Protein 7PRL (pdb70)

Nearest PDB structures (foldseek):
  7prl-assembly1_A  TM=1.003E+00  e=1.263E-78  Homo sapiens
  7pp6-assembly1_D  TM=8.162E-01  e=1.058E-59  Homo sapiens
  7a5o-assembly1_B  TM=8.198E-01  e=5.819E-59  Homo sapiens
  7a5o-assembly1_G  TM=8.198E-01  e=5.819E-59  Homo sapiens
  7pov-assembly1_A  TM=8.145E-01  e=2.780E-59  Homo sapiens

Organism: Homo sapiens (NCBI:txid9606)

Sequence (357 aa):
NHGHNVCCSSTWGNFHYKTFDGDVFRFPGLCDYNFASDCRGSYKEFAVHLKRGPGQAEAPAGVESILLTIKDDTIYLTRHLAVLNGAVVSTPHYSPGLLIEKSDAYTKVYSRRAGLTLMWNREDALMLELDTKFRNHTCGLCCGDYNGLQSYSEFLSDGVLFSPLEFGNMQKINQPDVVCEDPEEEVAPASCSEHRAECERLLTAEAFADCQDLVPLEPYLRACQQQDRCRCPGGDTCVCSTVAEFSRQCSSHAGGRPGNWRTATLCPKTCPGNLVYLESGSPCMDTCSHLEVSSLCEEHRMDGCFCPEGTVYDDIGDSGCVPVSQCHCRLHGHLYTPGQEITNDCEQCVCNAGRRWVCKDLPC

Solvent-accessible surface area: 17940 Å² total; per-residue (Å²): 136,76,41,57,46,5,0,1,0,0,1,8,26,5,1,14,8,15,20,33,26,39,25,56,0,27,0,81,3,32,0,22,0,0,3,2,45,165,20,131,136,110,55,5,8,0,40,0,63,3,6,121,60,144,80,102,24,40,5,30,12,80,10,1,69,0,52,8,62,131,40,52,0,86,2,24,134,148,86,10,19,17,82,68,56,109,27,63,29,10,52,141,22,100,16,6,18,0,24,85,35,64,18,11,10,32,0,27,18,190,24,16,6,19,1,11,0,36,32,99,17,4,1,9,0,16,10,63,74,122,4,119,96,58,7,37,5,0,0,16,74,4,71,51,91,77,66,199,62,92,140,106,95,143,54,57,133,89,53,66,42,81,48,0,35,102,28,50,60,120,92,113,153,80,129,50,132,60,34,89,81,81,133,92,96,74,85,10,81,125,55,91,66,62,0,66,154,31,0,66,44,97,22,1,74,71,0,73,119,81,6,96,37,72,36,6,2,134,7,0,18,31,1,49,44,56,2,85,72,40,67,83,1,6,14,12,0,3,10,1,0,2,24,12,0,3,3,32,15,4,136,3,28,99,16,45,74,91,126,54,18,87,103,120,16,78,81,88,19,69,28,63,3,10,1,35,40,29,66,76,4,0,27,24,60,46,123,58,93,53,45,153,73,23,91,15,17,3,26,22,15,48,180,60,36,12,40,2,25,24,20,124,70,30,16,17,54,54,71,109,0,44,3,60,50,151,67,119,88,44,66,60,50,89,55,54,80,82,98,33,63,83,6,55,2,83,23,12,129,67,70,59,71,116,81,132,127

Radius of gyration: 22.08 Å; Cα contacts (8 Å, |Δi|>4): 752; chains: 1; bounding box: 50×72×53 Å

GO terms:
  GO:0070254 mucus secretion (P, IMP)
  GO:0010273 detoxification of copper ion (P, IDA)
  GO:1903135 cupric ion binding (F, IDA)
  GO:1903136 cuprous ion binding (F, IDA)
  GO:0005576 extracellular region (C, EXP)
  GO:0005515 protein binding (F, IPI)
  GO:0005796 Golgi lumen (C, TAS)
  GO:0005886 plasma membrane (C, TAS)
  GO:0031012 extracellular matrix (C, HDA)
  GO:0030277 maintenance of gastrointestinal epithelium (P, IMP)

InterPro domains:
  IPR001007 VWFC domain [PS01208] (5054-5100)
  IPR001007 VWFC domain [PS50184] (4927-4996)
  IPR001007 VWFC domain [PS50184] (5034-5101)
  IPR001007 VWFC domain [SM00214] (822-866)
  IPR001007 VWFC domain [SM00214] (4927-4995)
  IPR001007 VWFC domain [SM00214] (5036-5100)
  IPR001007 VWFC domain [SM00215] (353-421)
  IPR001007 VWFC domain [SM00215] (822-891)
  IPR001846 von Willebrand factor, type D domain [PF00094] (37-185)
  IPR001846 von Willebrand factor, type D domain [PF00094] (391-544)
  IPR001846 von Willebrand factor, type D domain [PF00094] (860-1008)
  IPR001846 von Willebrand factor, type D domain [PF00094] (4591-4748)
  IPR001846 von Willebrand factor, type D domain [PS51233] (35-207)
  IPR001846 von Willebrand factor, type D domain [PS51233] (389-564)
  IPR001846 von Willebrand factor, type D domain [PS51233] (858-1028)
  IPR001846 von Willebrand factor, type D domain [PS51233] (4589-4772)
  IPR001846 von Willebrand factor, type D domain [SM00216] (22-185)
  IPR001846 von Willebrand factor, type D domain [SM00216] (380-544)
  IPR001846 von Willebrand factor, type D domain [SM00216] (849-1008)
  IPR001846 von Willebrand factor, type D domain [SM00216] (4580-4748)

B-factor: mean 53.5, std 19.62, range [21.17, 142.68]

Foldseek 3Di:
DAFFQKWKWFFQQWTAASQGDIDHENFQAKFFAKWQQADPDTAKTKIWHQHDDDFLFAGFTAWMWMDGPHWIWIDALPFTAIPNHTDAPQDDDVQWTWHDDCQWTKIGGPSFKIKTDRNTRMIMITGHLVCQQRMDTPNDRNPNDDLVGDDDPPRDHADNHRSNVVGGDDDPPDDGDRDDDDPPLDQQDVCLVVLCVQCVPPQCPFPPVQHPDVSLSSQLSSSCPRNVPDCNRNVRSVLVSLQNSQNRQHGGADRDDPRRDDDDDPDQWDWGQWDFQAFQELQRPRDDCSRVGTTGTDTHEPPQWHQASDPRPGTHHLQAHWEDDPHDIHTQADWADDPQWIWGQGSSDTDIDGHDD

Secondary structure (DSSP, 8-state):
-----EEEEETTTEEE-TT--EEE----SEEEEEE--SSSS--EEEEEE-----TTSPPP--EEEEEETTEEEEEESS-EEETTEE-PSSEEETTEEEEE-SS-EEEEETTTEEEEE-SSS-EEEEE-GGGTT--BSTT---SS--GGG---GGG----HHHHHHTTB-PPTT----PPPPPSS-----TTHHHHHHHHTSGGGTTTTTTS-HHHHHHHHHHHHHHS-SSSHHHHHHHHHHHHHHHHTT--------SSS-----STT-EEEEEE-S---BSS----SGGGGS--EEEEEPPTT-EE-TTT---EE-GGG--EEETTEEE-TT-EEE-SSEEEEEETTEEEEEE---

Structure (mmCIF, N/CA/C/O backbone):
data_7PRL
#
_entry.id   7PRL
#
_cell.length_a   95.900
_cell.length_b   141.210
_cell.length_c   68.520
_cell.angle_alpha   90.000
_cell.angle_beta   90.000
_cell.angle_gamma   90.000
#
_symmetry.space_group_name_H-M   'C 2 2 21'
#
loop_
_entity.id
_entity.type
_entity.pdbx_description
1 polymer Mucin-2
2 non-polymer 2-acetamido-2-deoxy-beta-D-glucopyranose
3 non-polymer GLYCEROL
4 non-polymer 'COPPER (II) ION'
5 water water
#
loop_
_atom_site.group_PDB
_atom_site.id
_atom_site.type_symbol
_atom_site.label_atom_id
_atom_site.label_alt_id
_atom_site.label_comp_id
_atom_site.label_asym_id
_atom_site.label_entity_id
_atom_site.label_seq_id
_atom_site.pdbx_PDB_ins_code
_atom_site.Cartn_x
_atom_site.Cartn_y
_atom_site.Cartn_z
_atom_site.occupancy
_atom_site.B_iso_or_equiv
_atom_site.auth_seq_id
_atom_site.auth_comp_id
_atom_site.auth_asym_id
_atom_site.auth_atom_id
_atom_site.pdbx_PDB_model_num
ATOM 1 N N . ASN A 1 31 ? 20.500 23.627 -1.017 1.00 57.40 31 ASN A N 1
ATOM 2 C CA . ASN A 1 31 ? 19.048 23.463 -0.968 1.00 68.57 31 ASN A CA 1
ATOM 3 C C . ASN A 1 31 ? 18.319 24.392 -1.957 1.00 94.58 31 ASN A C 1
ATOM 4 O O . ASN A 1 31 ? 17.084 24.450 -1.952 1.00 99.82 31 ASN 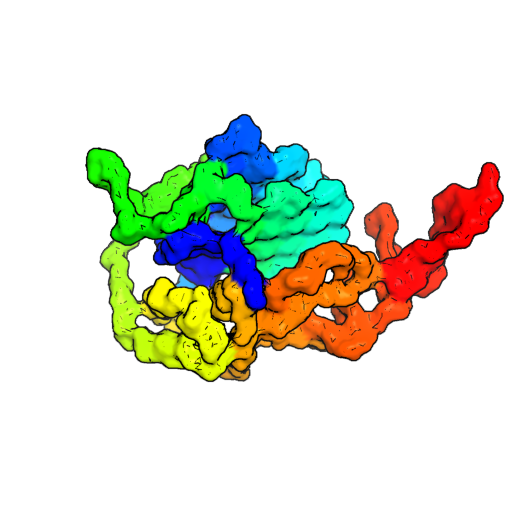A O 1
ATOM 6 N N . HIS A 1 32 ? 19.072 25.108 -2.802 1.00 73.05 32 HIS A N 1
ATOM 7 C CA . HIS A 1 32 ? 18.490 25.982 -3.821 1.00 65.85 32 HIS A CA 1
ATOM 8 C C . HIS A 1 32 ? 19.357 25.929 -5.070 1.00 86.04 32 HIS A C 1
ATOM 9 O O . HIS A 1 32 ? 20.559 26.220 -5.015 1.00 74.97 32 HIS A O 1
ATOM 11 N N . GLY A 1 33 ? 18.737 25.577 -6.202 1.00 81.37 33 GLY A N 1
ATOM 12 C CA . GLY A 1 33 ? 19.470 25.306 -7.420 1.00 64.81 33 GLY A CA 1
ATOM 13 C C . GLY A 1 33 ? 19.572 26.506 -8.345 1.00 56.23 33 GLY A C 1
ATOM 14 O O . GLY A 1 33 ? 19.191 27.629 -8.026 1.00 62.77 33 GLY A O 1
ATOM 15 N N . HIS A 1 34 ? 20.120 26.247 -9.521 1.00 53.50 34 HIS A N 1
ATOM 16 C CA . HIS A 1 34 ? 20.289 27.265 -10.539 1.00 48.93 34 HIS A CA 1
ATOM 17 C C . HIS A 1 34 ? 19.840 26.696 -11.881 1.00 43.25 34 HIS A C 1
ATOM 18 O O . HIS A 1 34 ? 19.680 25.481 -12.044 1.00 40.54 34 HIS A O 1
ATOM 25 N N . ASN A 1 35 ? 19.618 27.591 -12.842 1.00 45.50 35 ASN A N 1
ATOM 26 C CA . ASN A 1 35 ? 19.203 27.209 -14.193 1.00 35.36 35 ASN A CA 1
ATOM 27 C C . ASN A 1 35 ? 20.417 27.340 -15.098 1.00 36.44 35 ASN A C 1
ATOM 28 O O . ASN A 1 35 ? 20.847 28.444 -15.435 1.00 39.54 35 ASN A O 1
ATOM 33 N N . VAL A 1 36 ? 20.996 26.212 -15.462 1.00 32.85 36 VAL A N 1
ATOM 34 C CA . VAL A 1 36 ? 22.330 26.207 -16.027 1.00 38.42 36 VAL A CA 1
ATOM 35 C C . VAL A 1 36 ? 22.285 25.563 -17.403 1.00 44.88 36 VAL A C 1
ATOM 36 O O . VAL A 1 36 ? 21.518 24.620 -17.646 1.00 35.58 36 VAL A O 1
ATOM 40 N N . CYS A 1 37 ? 23.066 26.130 -18.311 1.00 31.02 37 CYS A N 1
ATOM 41 C CA A CYS A 1 37 ? 23.430 25.512 -19.575 0.31 36.01 37 CYS A CA 1
ATOM 42 C CA B CYS A 1 37 ? 23.423 25.459 -19.537 0.69 35.98 37 CYS A CA 1
ATOM 43 C C . CYS A 1 37 ? 24.939 25.347 -19.559 1.00 40.20 37 CYS A C 1
ATOM 44 O O . CYS A 1 37 ? 25.646 26.152 -18.946 1.00 37.02 37 CYS A O 1
ATOM 49 N N A SER A 1 38 ? 25.430 24.290 -20.202 0.17 39.87 38 SER A N 1
ATOM 50 N N B SER A 1 38 ? 25.436 24.326 -20.244 0.83 39.58 38 SER A N 1
ATOM 51 C CA A SER A 1 38 ? 26.806 23.868 -19.986 0.17 38.30 38 SER A CA 1
ATOM 52 C CA B SER A 1 38 ? 26.820 23.947 -20.041 0.83 38.16 38 SER A CA 1
ATOM 53 C C A SER A 1 38 ? 27.334 23.142 -21.216 0.17 41.09 38 SER A C 1
ATOM 54 C C B SER A 1 38 ? 27.337 23.225 -21.273 0.83 41.44 38 SER A C 1
ATOM 55 O O A SER A 1 38 ? 26.568 22.612 -22.026 0.17 38.73 38 SER A O 1
ATOM 56 O O B SER A 1 38 ? 26.567 22.758 -22.120 0.83 38.65 38 SER A O 1
ATOM 61 N N . THR A 1 39 ? 28.662 23.133 -21.353 1.00 36.79 39 THR A N 1
ATOM 62 C CA . THR A 1 39 ? 29.323 22.282 -22.326 1.00 39.03 39 THR A CA 1
ATOM 63 C C . THR A 1 39 ? 30.548 21.691 -21.656 1.00 35.25 39 THR A C 1
ATOM 64 O O . THR A 1 39 ? 31.135 22.308 -20.766 1.00 42.69 39 THR A O 1
ATOM 68 N N . TRP A 1 40 ? 30.907 20.473 -22.052 1.00 40.36 40 TRP A N 1
ATOM 69 C CA . TRP A 1 40 ? 32.046 19.814 -21.426 1.00 36.19 40 TRP A CA 1
ATOM 70 C C . TRP A 1 40 ? 32.552 18.690 -22.313 1.00 43.26 40 TRP A C 1
ATOM 71 O O . TRP A 1 40 ? 31.814 18.139 -23.134 1.00 43.36 40 TRP A O 1
ATOM 82 N N . GLY A 1 41 ? 33.823 18.348 -22.113 1.00 43.49 41 GLY A N 1
ATOM 83 C CA . GLY A 1 41 ? 34.318 17.065 -22.575 1.00 46.03 41 GLY A CA 1
ATOM 84 C C . GLY A 1 41 ? 34.409 16.985 -24.080 1.00 44.79 41 GLY A C 1
ATOM 85 O O . GLY A 1 41 ? 34.846 17.922 -24.756 1.00 53.94 41 GLY A O 1
ATOM 86 N N . ASN A 1 42 ? 34.003 15.836 -24.617 1.00 46.82 42 ASN A N 1
ATOM 87 C CA . ASN A 1 42 ? 34.031 15.612 -26.061 1.00 43.19 42 ASN A CA 1
ATOM 88 C C . ASN A 1 42 ? 32.777 16.205 -26.710 1.00 46.09 42 ASN A C 1
ATOM 89 O O . ASN A 1 42 ? 31.889 15.500 -27.193 1.00 45.60 42 ASN A O 1
ATOM 94 N N . PHE A 1 43 ? 32.709 17.541 -26.692 1.00 45.99 43 PHE A N 1
ATOM 95 C CA . PHE A 1 43 ? 31.689 18.326 -27.403 1.00 46.67 43 PHE A CA 1
ATOM 96 C C . PHE A 1 43 ? 30.256 18.100 -26.882 1.00 49.16 43 PHE A C 1
ATOM 97 O O . PHE A 1 43 ? 29.284 18.228 -27.645 1.00 42.30 43 PHE A O 1
ATOM 105 N N . HIS A 1 44 ? 30.073 17.785 -25.600 1.00 45.02 44 HIS A N 1
ATOM 106 C CA . HIS A 1 44 ? 28.722 17.631 -25.065 1.00 38.91 44 HIS A CA 1
ATOM 107 C C . HIS A 1 44 ? 28.149 18.989 -24.686 1.00 39.34 44 HIS A C 1
ATOM 108 O O . HIS A 1 44 ? 28.861 19.849 -24.166 1.00 35.30 44 HIS A O 1
ATOM 115 N N . TYR A 1 45 ? 26.863 19.188 -24.976 1.00 39.11 45 TYR A N 1
ATOM 116 C CA . TYR A 1 45 ? 26.147 20.384 -24.559 1.00 40.97 45 TYR A CA 1
ATOM 117 C C . TYR A 1 45 ? 24.914 19.997 -23.746 1.00 40.65 45 TYR A C 1
ATOM 118 O O . TYR A 1 45 ? 24.396 18.883 -23.850 1.00 36.63 45 TYR A O 1
ATOM 127 N N . LYS A 1 46 ? 24.462 20.927 -22.907 1.00 43.13 46 LYS A N 1
ATOM 128 C CA . LYS A 1 46 ? 23.267 20.737 -22.089 1.00 41.53 46 LYS A CA 1
ATOM 129 C C . LYS A 1 46 ? 22.494 22.044 -22.070 1.00 39.37 46 LYS A C 1
ATOM 130 O O . LYS A 1 46 ? 23.029 23.059 -21.626 1.00 43.01 46 LYS A O 1
ATOM 136 N N . THR A 1 47 ? 21.249 22.024 -22.546 1.00 41.21 47 THR A N 1
ATOM 137 C CA . THR A 1 47 ? 20.443 23.236 -22.609 1.00 36.22 47 THR A CA 1
ATOM 138 C C . THR A 1 47 ? 19.910 23.595 -21.227 1.00 31.56 47 THR A C 1
ATOM 139 O O . THR A 1 47 ? 19.916 22.786 -20.303 1.00 39.47 47 THR A O 1
ATOM 143 N N . PHE A 1 48 ? 19.433 24.829 -21.100 1.00 30.18 48 PHE A N 1
ATOM 144 C CA . PHE A 1 48 ? 18.660 25.217 -19.929 1.00 37.16 48 PHE A CA 1
ATOM 145 C C . PHE A 1 48 ? 17.548 24.222 -19.617 1.00 48.62 48 PHE A C 1
ATOM 146 O O . PHE A 1 48 ? 17.266 23.941 -18.446 1.00 42.19 48 PHE A O 1
ATOM 154 N N . ASP A 1 49 ? 16.898 23.681 -20.645 1.00 45.90 49 ASP A N 1
ATOM 155 C CA . ASP A 1 49 ? 15.777 22.784 -20.421 1.00 44.22 49 ASP A CA 1
ATOM 156 C C . ASP A 1 49 ? 16.185 21.326 -20.311 1.00 47.62 49 ASP A C 1
ATOM 157 O O . ASP A 1 49 ? 15.311 20.460 -20.275 1.00 56.42 49 ASP A O 1
ATOM 162 N N . GLY A 1 50 ? 17.475 21.030 -20.262 1.00 41.21 50 GLY A N 1
ATOM 163 C CA . GLY A 1 50 ? 17.918 19.693 -19.941 1.00 41.63 50 GLY A CA 1
ATOM 164 C C . GLY A 1 50 ? 18.203 18.768 -21.103 1.00 46.55 50 GLY A C 1
ATOM 165 O O . GLY A 1 50 ? 18.488 17.589 -20.867 1.00 47.43 50 GLY A O 1
ATOM 166 N N . ASP A 1 51 ? 18.146 19.246 -22.343 1.00 40.71 51 ASP A N 1
ATOM 167 C CA . ASP A 1 51 ? 18.574 18.420 -23.464 1.00 42.66 51 ASP A CA 1
ATOM 168 C C . ASP A 1 51 ? 20.097 18.308 -23.470 1.00 49.04 51 ASP A C 1
ATOM 169 O O . ASP A 1 51 ? 20.800 19.310 -23.308 1.00 46.26 51 ASP A O 1
ATOM 174 N N . VAL A 1 52 ? 20.614 17.097 -23.665 1.00 46.56 52 VAL A N 1
ATOM 175 C CA . VAL A 1 52 ? 22.051 16.870 -23.778 1.00 39.67 52 VAL A CA 1
ATOM 176 C C . VAL A 1 52 ? 22.323 16.291 -25.154 1.00 43.46 52 VAL A C 1
ATOM 177 O O . VAL A 1 52 ? 21.816 15.210 -25.485 1.00 44.11 52 VAL A O 1
ATOM 181 N N . PHE A 1 53 ? 23.126 17.006 -25.949 1.00 40.93 53 PHE A N 1
ATOM 182 C CA . PHE A 1 53 ? 23.512 16.571 -27.283 1.00 37.59 53 PHE A CA 1
ATOM 183 C C . PHE A 1 53 ? 25.007 16.797 -27.510 1.00 44.25 53 PHE A C 1
ATOM 184 O O . PHE A 1 53 ? 25.667 17.551 -26.788 1.00 50.46 53 PHE A O 1
ATOM 192 N N . ARG A 1 54 ? 25.530 16.129 -28.531 1.00 33.48 54 ARG A N 1
ATOM 193 C CA . ARG A 1 54 ? 26.903 16.280 -28.978 1.00 33.96 54 ARG A CA 1
ATOM 194 C C . ARG A 1 54 ? 26.949 17.103 -30.262 1.00 34.23 54 ARG A C 1
ATOM 195 O O . ARG A 1 54 ? 26.255 16.794 -31.227 1.00 42.05 54 ARG A O 1
ATOM 203 N N . PHE A 1 55 ? 27.786 18.121 -30.280 1.00 42.20 55 PHE A N 1
ATOM 204 C CA . PHE A 1 55 ? 27.957 18.966 -31.445 1.00 31.74 55 PHE A CA 1
ATOM 205 C C . PHE A 1 55 ? 29.435 19.275 -31.650 1.00 38.20 55 PHE A C 1
ATOM 206 O O . PHE A 1 55 ? 29.992 20.091 -30.903 1.00 37.94 55 PHE A O 1
ATOM 214 N N . PRO A 1 56 ? 30.113 18.664 -32.652 1.00 41.00 56 PRO A N 1
ATOM 215 C CA . PRO A 1 56 ? 31.573 18.843 -32.757 1.00 37.59 56 PRO A CA 1
ATOM 216 C C . PRO A 1 56 ? 32.013 19.986 -33.654 1.00 35.53 56 PRO A C 1
ATOM 217 O O . PRO A 1 56 ? 33.011 19.839 -34.357 1.00 40.57 56 PRO A O 1
ATOM 221 N N . GLY A 1 57 ? 31.319 21.124 -33.647 1.00 37.05 57 GLY A N 1
ATOM 222 C CA . GLY A 1 57 ? 31.741 22.245 -34.488 1.00 38.91 57 GLY A CA 1
ATOM 223 C C . GLY A 1 57 ? 32.937 22.982 -33.892 1.00 47.26 57 GLY A C 1
ATOM 224 O O . GLY A 1 57 ? 33.040 23.165 -32.677 1.00 42.59 57 GLY A O 1
ATOM 225 N N . LEU A 1 58 ? 33.830 23.439 -34.773 1.00 39.07 58 LEU A N 1
ATOM 226 C CA . LEU A 1 58 ? 35.115 24.015 -34.383 1.00 36.86 58 LEU A CA 1
ATOM 227 C C . LEU A 1 58 ? 35.182 25.515 -34.617 1.00 38.08 58 LEU A C 1
ATOM 228 O O . LEU A 1 58 ? 36.261 26.115 -34.502 1.00 41.24 58 LEU A O 1
ATOM 233 N N . CYS A 1 59 ? 34.051 26.132 -34.923 1.00 33.45 59 CYS A N 1
ATOM 234 C CA . CYS A 1 59 ? 34.005 27.540 -35.295 1.00 34.22 59 CYS A CA 1
ATOM 235 C C . CYS A 1 59 ? 33.523 28.391 -34.121 1.00 40.53 59 CYS A C 1
ATOM 236 O O . CYS A 1 59 ? 33.623 27.988 -32.957 1.00 41.99 59 CYS A O 1
ATOM 239 N N . ASP A 1 60 ? 32.956 29.550 -34.435 1.00 37.19 60 ASP A N 1
ATOM 240 C CA . ASP A 1 60 ? 32.429 30.494 -33.467 1.00 35.00 60 ASP A CA 1
ATOM 241 C C . ASP A 1 60 ? 30.910 30.354 -33.426 1.00 41.74 60 ASP A C 1
ATOM 242 O O . ASP A 1 60 ? 30.264 30.362 -34.481 1.00 35.98 60 ASP A O 1
ATOM 247 N N . TYR A 1 61 ? 30.331 30.230 -32.216 1.00 35.32 61 TYR A N 1
ATOM 248 C CA . TYR A 1 61 ? 28.896 29.978 -32.097 1.00 29.60 61 TYR A CA 1
ATOM 249 C C . TYR A 1 61 ? 28.227 30.942 -31.134 1.00 37.83 61 TYR A C 1
ATOM 250 O O . TYR A 1 61 ? 28.854 31.464 -30.207 1.00 37.34 61 TYR A O 1
ATOM 259 N N . ASN A 1 62 ? 26.938 31.185 -31.370 1.00 34.16 62 ASN A N 1
ATOM 260 C CA . ASN A 1 62 ? 26.118 31.819 -30.350 1.00 26.11 62 ASN A CA 1
ATOM 261 C C . ASN A 1 62 ? 25.793 30.788 -29.282 1.00 35.38 62 ASN A C 1
ATOM 262 O O . ASN A 1 62 ? 25.022 29.854 -29.529 1.00 32.53 62 ASN A O 1
ATOM 267 N N . PHE A 1 63 ? 26.405 30.950 -28.103 1.00 33.72 63 PHE A N 1
ATOM 268 C CA . PHE A 1 63 ? 26.120 30.080 -26.964 1.00 31.69 63 PHE A CA 1
ATOM 269 C C . PHE A 1 63 ? 24.756 30.409 -26.357 1.00 30.47 63 PHE A C 1
ATOM 270 O O . PHE A 1 63 ? 23.908 29.522 -26.186 1.00 28.68 63 PHE A O 1
ATOM 278 N N . ALA A 1 64 ? 24.508 31.691 -26.075 1.00 31.99 64 ALA A N 1
ATOM 279 C CA . ALA A 1 64 ? 23.289 32.128 -25.410 1.00 27.38 64 ALA A CA 1
ATOM 280 C C . ALA A 1 64 ? 23.151 33.643 -25.539 1.00 34.62 64 ALA A C 1
ATOM 281 O O . ALA A 1 64 ? 24.133 34.370 -25.362 1.00 35.82 64 ALA A O 1
ATOM 283 N N . SER A 1 65 ? 21.927 34.107 -25.849 1.00 35.34 65 SER A N 1
ATOM 284 C CA . SER A 1 65 ? 21.652 35.505 -26.174 1.00 28.88 65 SER A CA 1
ATOM 285 C C . SER A 1 65 ? 20.270 35.901 -25.690 1.00 32.12 65 SER A C 1
ATOM 286 O O . SER A 1 65 ? 19.351 35.082 -25.671 1.00 31.65 65 SER A O 1
ATOM 289 N N . ASP A 1 66 ? 20.116 37.178 -25.336 1.00 32.52 66 ASP A N 1
ATOM 290 C CA . ASP A 1 66 ? 18.787 37.734 -25.082 1.00 35.76 66 ASP A CA 1
ATOM 291 C C . ASP A 1 66 ? 18.211 38.269 -26.392 1.00 37.66 66 ASP A C 1
ATOM 292 O O . ASP A 1 66 ? 18.067 39.471 -26.613 1.00 46.96 66 ASP A O 1
ATOM 297 N N . CYS A 1 67 ? 17.854 37.331 -27.259 1.00 42.10 67 CYS A N 1
ATOM 298 C CA . CYS A 1 67 ? 17.349 37.654 -28.589 1.00 57.44 67 CYS A CA 1
ATOM 299 C C . CYS A 1 67 ? 15.880 38.058 -28.612 1.00 48.00 67 CYS A C 1
ATOM 300 O O . CYS A 1 67 ? 15.416 38.530 -29.651 1.00 57.12 67 CYS A O 1
ATOM 303 N N . ARG A 1 68 ? 15.127 37.863 -27.527 1.00 46.67 68 ARG A N 1
ATOM 304 C CA . ARG A 1 68 ? 13.731 38.288 -27.494 1.00 51.47 68 ARG A CA 1
ATOM 305 C C . ARG A 1 68 ? 13.493 39.510 -26.622 1.00 55.50 68 ARG A C 1
ATOM 306 O O . ARG A 1 68 ? 12.393 40.070 -26.661 1.00 45.70 68 ARG A O 1
ATOM 314 N N . GLY A 1 69 ? 14.475 39.935 -25.833 1.00 54.31 69 GLY A N 1
ATOM 315 C CA . GLY A 1 69 ? 14.304 41.163 -25.080 1.00 56.09 69 GLY A CA 1
ATOM 316 C C . GLY A 1 69 ? 13.999 42.331 -26.002 1.00 67.24 69 GLY A C 1
ATOM 317 O O . GLY A 1 69 ? 14.538 42.436 -27.108 1.00 71.28 69 GLY A O 1
ATOM 318 N N . SER A 1 70 ? 13.093 43.203 -25.552 1.00 63.99 70 SER A N 1
ATOM 319 C CA . SER A 1 70 ? 12.912 44.486 -26.222 1.00 61.82 70 SER A CA 1
ATOM 320 C C . SER A 1 70 ? 14.181 45.325 -26.144 1.00 55.36 70 SER A C 1
ATOM 321 O O . SER A 1 70 ? 14.432 46.160 -27.018 1.00 66.48 70 SER A O 1
ATOM 324 N N . TYR A 1 71 ? 14.986 45.118 -25.102 1.00 63.08 71 TYR A N 1
ATOM 325 C CA . TYR A 1 71 ? 16.375 45.561 -25.045 1.00 54.80 71 TYR A CA 1
ATOM 326 C C . TYR A 1 71 ? 17.245 44.334 -24.796 1.00 54.28 71 TYR A C 1
ATOM 327 O O . TYR A 1 71 ? 17.012 43.591 -23.838 1.00 62.32 71 TYR A O 1
ATOM 336 N N . LYS A 1 72 ? 18.223 44.102 -25.673 1.00 60.12 72 LYS A N 1
ATOM 337 C CA . LYS A 1 72 ? 19.079 42.922 -25.567 1.00 56.31 72 LYS A CA 1
ATOM 338 C C . LYS A 1 72 ? 20.070 43.097 -24.424 1.00 51.47 72 LYS A C 1
ATOM 339 O O . LYS A 1 72 ? 20.944 43.964 -24.480 1.00 54.63 72 LYS A O 1
ATOM 345 N N . GLU A 1 73 ? 19.959 42.249 -23.405 1.00 47.02 73 GLU A N 1
ATOM 346 C CA . GLU A 1 73 ? 20.725 42.420 -22.179 1.00 39.58 73 GLU A CA 1
ATOM 347 C C . GLU A 1 73 ? 22.066 41.701 -22.193 1.00 44.04 73 GLU A C 1
ATOM 348 O O . GLU A 1 73 ? 22.985 42.116 -21.474 1.00 50.56 73 GLU A O 1
ATOM 354 N N . PHE A 1 74 ? 22.223 40.646 -22.988 1.00 38.49 74 PHE A N 1
ATOM 355 C CA . PHE A 1 74 ? 23.494 39.937 -23.008 1.00 38.47 74 PHE A CA 1
ATOM 356 C C . PHE A 1 74 ? 23.616 39.111 -24.283 1.00 37.62 74 PHE A C 1
ATOM 357 O O . PHE A 1 74 ? 22.618 38.765 -24.915 1.00 36.29 74 PHE A O 1
ATOM 365 N N . ALA A 1 75 ? 24.862 38.779 -24.631 1.00 33.21 75 ALA A N 1
ATOM 366 C CA . ALA A 1 75 ? 25.147 37.740 -25.610 1.00 37.45 75 ALA A CA 1
ATOM 367 C C . ALA A 1 75 ? 26.440 37.039 -25.208 1.00 38.24 75 ALA A C 1
ATOM 368 O O . ALA A 1 75 ? 27.386 37.683 -24.744 1.00 33.00 75 ALA A O 1
ATOM 370 N N . VAL A 1 76 ? 26.474 35.720 -25.383 1.00 31.48 76 VAL A N 1
ATOM 371 C CA . VAL A 1 76 ? 27.652 34.923 -25.071 1.00 30.91 76 VAL A CA 1
ATOM 372 C C . VAL A 1 76 ? 28.013 34.112 -26.299 1.00 30.99 76 VAL A C 1
ATOM 373 O O . VAL A 1 76 ? 27.213 33.293 -26.762 1.00 27.84 76 VAL A O 1
ATOM 377 N N . HIS A 1 77 ? 29.223 34.315 -26.805 1.00 28.90 77 HIS A N 1
ATOM 378 C CA . HIS A 1 77 ? 29.702 33.621 -27.986 1.00 31.84 77 HIS A CA 1
ATOM 379 C C . HIS A 1 77 ? 30.875 32.742 -27.602 1.00 31.68 77 HIS A C 1
ATOM 380 O O . HIS A 1 77 ? 31.736 33.143 -26.813 1.00 35.57 77 HIS A O 1
ATOM 387 N N . LEU A 1 78 ? 30.904 31.550 -28.164 1.00 32.37 78 LEU A N 1
ATOM 388 C CA . LEU A 1 78 ? 31.891 30.544 -27.810 1.00 35.90 78 LEU A CA 1
ATOM 389 C C . LEU A 1 78 ? 32.684 30.198 -29.062 1.00 41.88 78 LEU A C 1
ATOM 390 O O . LEU A 1 78 ? 32.135 29.645 -30.021 1.00 38.74 78 LEU A O 1
ATOM 395 N N . LYS A 1 79 ? 33.968 30.529 -29.058 1.00 42.29 79 LYS A N 1
ATOM 396 C CA . LYS A 1 79 ? 34.868 30.110 -30.120 1.00 35.87 79 LYS A CA 1
ATOM 397 C C . LYS A 1 79 ? 35.530 28.809 -29.692 1.00 37.54 79 LYS A C 1
ATOM 398 O O . LYS A 1 79 ? 36.242 28.776 -28.683 1.00 41.57 79 LYS A O 1
ATOM 404 N N . ARG A 1 80 ? 35.275 27.738 -30.444 1.00 39.33 80 ARG A N 1
ATOM 405 C CA . ARG A 1 80 ? 35.851 26.426 -30.151 1.00 40.34 80 ARG A CA 1
ATOM 406 C C . ARG A 1 80 ? 37.321 26.328 -30.558 1.00 41.39 80 ARG A C 1
ATOM 407 O O . ARG A 1 80 ? 38.169 25.927 -29.753 1.00 50.53 80 ARG A O 1
ATOM 415 N N . GLY A 1 81 ? 37.633 26.639 -31.817 1.00 37.21 81 GLY A N 1
ATOM 416 C CA . GLY A 1 81 ? 38.967 26.490 -32.360 1.00 36.86 81 GLY A CA 1
ATOM 417 C C . GLY A 1 81 ? 39.390 25.043 -32.564 1.00 33.86 81 GLY A C 1
ATOM 418 O O . GLY A 1 81 ? 38.686 24.105 -32.179 1.00 38.39 81 GLY A O 1
ATOM 419 N N . PRO A 1 82 ? 40.568 24.842 -33.158 1.00 38.86 82 PRO A N 1
ATOM 420 C CA . PRO A 1 82 ? 41.071 23.480 -33.397 1.00 37.70 82 PRO A CA 1
ATOM 421 C C . PRO A 1 82 ? 41.518 22.808 -32.108 1.00 49.63 82 PRO A C 1
ATOM 422 O O . PRO A 1 82 ? 41.832 23.458 -31.107 1.00 56.22 82 PRO A O 1
ATOM 426 N N . GLY A 1 83 ? 41.579 21.482 -32.145 1.00 54.58 83 GLY A N 1
ATOM 427 C CA . GLY A 1 83 ? 41.919 20.772 -30.925 1.00 51.67 83 GLY A CA 1
ATOM 428 C C . GLY A 1 83 ? 42.176 19.306 -31.184 1.00 57.16 83 GLY A C 1
ATOM 429 O O . GLY A 1 83 ? 42.169 18.837 -32.323 1.00 61.92 83 GLY A O 1
ATOM 430 N N . GLN A 1 84 ? 42.384 18.582 -30.092 1.00 62.79 84 GLN A N 1
ATOM 431 C CA . GLN A 1 84 ? 42.862 17.209 -30.149 1.00 74.83 84 GLN A CA 1
ATOM 432 C C . GLN A 1 84 ? 41.690 16.232 -30.146 1.00 76.14 84 GLN A C 1
ATOM 433 O O . GLN A 1 84 ? 40.784 16.332 -29.308 1.00 69.12 84 GLN A O 1
ATOM 439 N N . ALA A 1 85 ? 41.722 15.281 -31.075 1.00 79.51 85 ALA A N 1
ATOM 440 C CA . ALA A 1 85 ? 40.689 14.260 -31.133 1.00 78.13 85 ALA A CA 1
ATOM 441 C C . ALA A 1 85 ? 40.904 13.206 -30.045 1.00 76.67 85 ALA A C 1
ATOM 442 O O . ALA A 1 85 ? 42.005 13.034 -29.514 1.00 81.18 85 ALA A O 1
ATOM 444 N N . GLU A 1 86 ? 39.820 12.495 -29.721 1.00 72.27 86 GLU A N 1
ATOM 445 C CA . GLU A 1 86 ? 39.814 11.423 -28.721 1.00 72.60 86 GLU A CA 1
ATOM 446 C C . GLU A 1 86 ? 40.287 11.921 -27.360 1.00 69.38 86 GLU A C 1
ATOM 447 O O . GLU A 1 86 ? 40.916 11.188 -26.588 1.00 71.45 86 GLU A O 1
ATOM 453 N N . ALA A 1 87 ? 39.968 13.180 -27.082 1.00 69.39 87 ALA A N 1
ATOM 454 C CA . ALA A 1 87 ? 40.251 13.859 -25.828 1.00 64.78 87 ALA A CA 1
ATOM 455 C C . ALA A 1 87 ? 39.237 14.983 -25.679 1.00 60.99 87 ALA A C 1
ATOM 456 O O . ALA A 1 87 ? 38.654 15.426 -26.679 1.00 66.24 87 ALA A O 1
ATOM 458 N N . PRO A 1 88 ? 38.972 15.442 -24.454 1.00 59.21 88 PRO A N 1
ATOM 459 C CA . PRO A 1 88 ? 38.048 16.570 -24.283 1.00 54.89 88 PRO A CA 1
ATOM 460 C C . PRO A 1 88 ? 38.435 17.746 -25.176 1.00 56.96 88 PRO A C 1
ATOM 461 O O . PRO A 1 88 ? 39.609 17.974 -25.471 1.00 52.71 88 PRO A O 1
ATOM 465 N N . ALA A 1 89 ? 37.425 18.471 -25.647 1.00 54.53 89 ALA A N 1
ATOM 466 C CA . ALA A 1 89 ? 37.626 19.499 -26.658 1.00 52.04 89 ALA A CA 1
ATOM 467 C C . ALA A 1 89 ? 38.008 20.832 -26.026 1.00 50.79 89 ALA A C 1
ATOM 468 O O . ALA A 1 89 ? 37.481 21.212 -24.976 1.00 47.57 89 ALA A O 1
ATOM 470 N N . GLY A 1 90 ? 38.911 21.551 -26.683 1.00 45.80 90 GLY A N 1
ATOM 471 C CA . GLY A 1 90 ? 39.327 22.840 -26.174 1.00 46.48 90 GLY A CA 1
ATOM 472 C C . GLY A 1 90 ? 38.328 23.942 -26.470 1.00 44.45 90 GLY A C 1
ATOM 473 O O . GLY A 1 90 ? 37.448 23.820 -27.325 1.00 48.40 90 GLY A O 1
ATOM 474 N N . VAL A 1 91 ? 38.465 25.034 -25.727 1.00 40.91 91 VAL A N 1
ATOM 475 C CA . VAL A 1 91 ? 37.763 26.285 -25.993 1.00 34.93 91 VAL A CA 1
ATOM 476 C C . VAL A 1 91 ? 38.822 27.370 -26.145 1.00 42.37 91 VAL A C 1
ATOM 477 O O . VAL A 1 91 ? 39.580 27.638 -25.204 1.00 47.48 91 VAL A O 1
ATOM 481 N N . GLU A 1 92 ? 38.861 28.002 -27.320 1.00 33.22 92 GLU A N 1
ATOM 482 C CA . GLU A 1 92 ? 39.839 29.047 -27.596 1.00 31.32 92 GLU A CA 1
ATOM 483 C C . GLU A 1 92 ? 39.512 30.347 -26.864 1.00 30.06 92 GLU A C 1
ATOM 484 O O . GLU A 1 92 ? 40.395 30.961 -26.260 1.00 44.63 92 GLU A O 1
ATOM 490 N N . SER A 1 93 ? 38.282 30.833 -26.967 1.00 29.81 93 SER A N 1
ATOM 491 C CA . SER A 1 93 ? 37.967 32.104 -26.330 1.00 27.36 93 SER A CA 1
ATOM 492 C C . SER A 1 93 ? 36.474 32.179 -26.057 1.00 34.36 93 SER A C 1
ATOM 493 O O . SER A 1 93 ? 35.677 31.374 -26.550 1.00 32.73 93 SER A O 1
ATOM 496 N N . ILE A 1 94 ? 36.109 33.164 -25.248 1.00 32.22 94 ILE A N 1
ATOM 497 C CA . ILE A 1 94 ? 34.721 33.478 -24.970 1.00 25.68 94 ILE A CA 1
ATOM 498 C C . ILE A 1 94 ? 34.554 34.978 -25.115 1.00 30.81 94 ILE A C 1
ATOM 499 O O . ILE A 1 94 ? 35.421 35.749 -24.685 1.00 29.34 94 ILE A O 1
ATOM 504 N N . LEU A 1 95 ? 33.462 35.392 -25.758 1.00 30.77 95 LEU A N 1
ATOM 505 C CA . LEU A 1 95 ? 33.143 36.807 -25.898 1.00 35.27 95 LEU A CA 1
ATOM 506 C C . LEU A 1 95 ? 31.807 37.072 -25.224 1.00 35.97 95 LEU A C 1
ATOM 507 O O . LEU A 1 95 ? 30.786 36.495 -25.615 1.00 38.57 95 LEU A O 1
ATOM 512 N N . LEU A 1 96 ? 31.820 37.961 -24.235 1.00 31.39 96 LEU A N 1
ATOM 513 C CA . LEU A 1 96 ? 30.650 38.346 -23.462 1.00 31.52 96 LEU A CA 1
ATOM 514 C C . LEU A 1 96 ? 30.301 39.789 -23.744 1.00 31.90 96 LEU A C 1
ATOM 515 O O . LEU A 1 96 ? 31.136 40.679 -23.554 1.00 39.72 96 LEU A O 1
ATOM 520 N N . THR A 1 97 ? 29.056 40.024 -24.108 1.00 23.69 97 THR A N 1
ATOM 521 C CA . THR A 1 97 ? 28.501 41.365 -24.158 1.00 35.11 97 THR A CA 1
ATOM 522 C C . THR A 1 97 ? 27.376 41.434 -23.141 1.00 40.17 97 THR A C 1
ATOM 523 O O . THR A 1 97 ? 26.497 40.566 -23.133 1.00 40.97 97 THR A O 1
ATOM 527 N N . ILE A 1 98 ? 27.427 42.435 -22.261 1.00 43.80 98 ILE A N 1
ATOM 528 C CA . ILE A 1 98 ? 26.402 42.657 -21.239 1.00 44.80 98 ILE A CA 1
ATOM 529 C C . ILE A 1 98 ? 26.184 44.155 -21.134 1.00 46.73 98 ILE A C 1
ATOM 530 O O . ILE A 1 98 ? 27.124 44.896 -20.825 1.00 43.98 98 ILE A O 1
ATOM 535 N N . LYS A 1 99 ? 24.945 44.596 -21.355 1.00 48.39 99 LYS A N 1
ATOM 536 C CA . LYS A 1 99 ? 24.654 46.017 -21.503 1.00 53.81 99 LYS A CA 1
ATOM 537 C C . LYS A 1 99 ? 25.732 46.674 -22.363 1.00 50.33 99 LYS A C 1
ATOM 538 O O . LYS A 1 99 ? 25.855 46.369 -23.555 1.00 62.54 99 LYS A O 1
ATOM 540 N N . ASP A 1 100 ? 26.551 47.539 -21.766 1.00 53.12 100 ASP A N 1
ATOM 541 C CA . ASP A 1 100 ? 27.545 48.301 -22.512 1.00 61.45 100 ASP A CA 1
ATOM 542 C C . ASP A 1 100 ? 28.968 47.808 -22.282 1.00 52.66 100 ASP A C 1
ATOM 543 O O . ASP A 1 100 ? 29.919 48.521 -22.602 1.00 55.99 100 ASP A O 1
ATOM 548 N N . ASP A 1 101 ? 29.129 46.612 -21.723 1.00 47.09 101 ASP A N 1
ATOM 549 C CA . ASP A 1 101 ? 30.429 46.053 -21.395 1.00 32.17 101 ASP A CA 1
ATOM 550 C C . ASP A 1 101 ? 30.709 44.847 -22.270 1.00 44.83 101 ASP A C 1
ATOM 551 O O . ASP A 1 101 ? 29.809 44.044 -22.547 1.00 43.87 101 ASP A O 1
ATOM 556 N N . THR A 1 102 ? 31.970 44.713 -22.674 1.00 36.81 102 THR A N 1
ATOM 557 C CA . THR A 1 102 ? 32.430 43.606 -23.492 1.00 33.50 102 THR A CA 1
ATOM 558 C C . THR A 1 102 ? 33.575 42.900 -22.780 1.00 36.98 102 THR A C 1
ATOM 559 O O . THR A 1 102 ? 34.558 43.543 -22.392 1.00 33.06 102 THR A O 1
ATOM 563 N N . ILE A 1 103 ? 33.455 41.582 -22.627 1.00 34.29 103 ILE A N 1
ATOM 564 C CA . ILE A 1 103 ? 34.450 40.767 -21.940 1.00 33.93 103 ILE A CA 1
ATOM 565 C C . ILE A 1 103 ? 34.953 39.695 -22.893 1.00 32.46 103 ILE A C 1
ATOM 566 O O . ILE A 1 103 ? 34.164 38.919 -23.441 1.00 31.69 103 ILE A O 1
ATOM 571 N N . TYR A 1 104 ? 36.267 39.621 -23.045 1.00 32.26 104 TYR A N 1
ATOM 572 C CA . TYR A 1 104 ? 36.907 38.641 -23.905 1.00 32.05 104 TYR A CA 1
ATOM 573 C C . TYR A 1 104 ? 37.801 37.798 -23.009 1.00 26.90 104 TYR A C 1
ATOM 574 O O . TYR A 1 104 ? 38.688 38.332 -22.343 1.00 33.27 104 TYR A O 1
ATOM 583 N N . LEU A 1 105 ? 37.543 36.494 -22.962 1.00 27.72 105 LEU A N 1
ATOM 584 C CA . LEU A 1 105 ? 38.266 35.576 -22.097 1.00 26.97 105 LEU A CA 1
ATOM 585 C C . LEU A 1 105 ? 39.036 34.595 -22.952 1.00 40.05 105 LEU A C 1
ATOM 586 O O . LEU A 1 105 ? 38.500 34.067 -23.934 1.00 39.82 105 LEU A O 1
ATOM 591 N N . THR A 1 106 ? 40.299 34.376 -22.598 1.00 35.46 106 THR A N 1
ATOM 592 C CA . THR A 1 106 ? 41.063 33.274 -23.148 1.00 35.40 106 THR A CA 1
ATOM 593 C C . THR A 1 106 ? 41.692 32.518 -21.993 1.00 39.10 106 THR A C 1
ATOM 594 O O . THR A 1 106 ? 41.521 32.867 -20.816 1.00 35.50 106 THR A O 1
ATOM 598 N N . ARG A 1 107 ? 42.432 31.471 -22.349 1.00 38.08 107 ARG A N 1
ATOM 599 C CA . ARG A 1 107 ? 43.131 30.667 -21.359 1.00 45.37 107 ARG A CA 1
ATOM 600 C C . ARG A 1 107 ? 44.061 31.502 -20.462 1.00 43.13 107 ARG A C 1
ATOM 601 O O . ARG A 1 107 ? 44.335 31.087 -19.336 1.00 44.99 107 ARG A O 1
ATOM 609 N N . HIS A 1 108 ? 44.520 32.682 -20.919 1.00 36.66 108 HIS A N 1
ATOM 610 C CA . HIS A 1 108 ? 45.419 33.535 -20.145 1.00 38.46 108 HIS A CA 1
ATOM 611 C C . HIS A 1 108 ? 44.969 34.983 -20.002 1.00 45.14 108 HIS A C 1
ATOM 612 O O . HIS A 1 108 ? 45.530 35.691 -19.162 1.00 43.13 108 HIS A O 1
ATOM 619 N N . LEU A 1 109 ? 44.000 35.453 -20.781 1.00 39.13 109 LEU A N 1
ATOM 620 C CA . LEU A 1 109 ? 43.708 36.874 -20.858 1.00 30.77 109 LEU A CA 1
ATOM 621 C C . LEU A 1 109 ? 42.305 37.146 -20.349 1.00 34.47 109 LEU A C 1
ATOM 622 O O . LEU A 1 109 ? 41.402 36.316 -20.487 1.00 32.79 109 LEU A O 1
ATOM 627 N N . ALA A 1 110 ? 42.135 38.327 -19.765 1.00 25.83 110 ALA A N 1
ATOM 628 C CA . ALA A 1 110 ? 40.827 38.862 -19.441 1.00 32.57 110 ALA A CA 1
ATOM 629 C C . ALA A 1 110 ? 40.835 40.291 -19.932 1.00 35.44 110 ALA A C 1
ATOM 630 O O . ALA A 1 110 ? 41.668 41.085 -19.484 1.00 35.40 110 ALA A O 1
ATOM 632 N N . VAL A 1 111 ? 39.961 40.607 -20.887 1.00 28.99 111 VAL A N 1
ATOM 633 C CA . VAL A 1 111 ? 39.977 41.912 -21.534 1.00 22.80 111 VAL A CA 1
ATOM 634 C C . VAL A 1 111 ? 38.599 42.549 -21.413 1.00 35.16 111 VAL A C 1
ATOM 635 O O . VAL A 1 111 ? 37.587 41.950 -21.804 1.00 32.09 111 VAL A O 1
ATOM 639 N N . LEU A 1 112 ? 38.567 43.762 -20.882 1.00 28.43 112 LEU A N 1
ATOM 640 C CA . LEU A 1 112 ? 37.343 44.472 -20.561 1.00 30.74 112 LEU A CA 1
ATOM 641 C C . LEU A 1 112 ? 37.315 45.738 -21.405 1.00 35.02 112 LEU A C 1
ATOM 642 O O . LEU A 1 112 ? 38.148 46.637 -21.215 1.00 33.71 112 LEU A O 1
ATOM 647 N N . ASN A 1 113 ? 36.354 45.800 -22.329 1.00 40.35 113 ASN A N 1
ATOM 648 C CA . ASN A 1 113 ? 36.198 46.921 -23.257 1.00 34.36 113 ASN A CA 1
ATOM 649 C C . ASN A 1 113 ? 37.520 47.260 -23.944 1.00 37.63 113 ASN A C 1
ATOM 650 O O . ASN A 1 113 ? 37.942 48.417 -24.013 1.00 32.78 113 ASN A O 1
ATOM 655 N N . GLY A 1 114 ? 38.193 46.218 -24.430 1.00 32.62 114 GLY A N 1
ATOM 656 C CA . GLY A 1 114 ? 39.466 46.366 -25.101 1.00 34.66 114 GLY A CA 1
ATOM 657 C C . GLY A 1 114 ? 40.680 46.506 -24.208 1.00 42.00 114 GLY A C 1
ATOM 658 O O . GLY A 1 114 ? 41.808 46.409 -24.708 1.00 39.18 114 GLY A O 1
ATOM 659 N N . ALA A 1 115 ? 40.501 46.712 -22.906 1.00 41.15 115 ALA A N 1
ATOM 660 C CA . ALA A 1 115 ? 41.611 46.928 -21.989 1.00 41.42 115 ALA A CA 1
ATOM 661 C C . ALA A 1 115 ? 41.941 45.625 -21.284 1.00 38.57 115 ALA A C 1
ATOM 662 O O . ALA A 1 115 ? 41.064 45.026 -20.651 1.00 34.80 115 ALA A O 1
ATOM 664 N N . VAL A 1 116 ? 43.202 45.196 -21.386 1.00 35.91 116 VAL A N 1
ATOM 665 C CA . VAL A 1 116 ? 43.686 44.067 -20.588 1.00 35.21 116 VAL A CA 1
ATOM 666 C C . VAL A 1 116 ? 43.638 44.433 -19.111 1.00 41.38 116 VAL A C 1
ATOM 667 O O . VAL A 1 116 ? 44.052 45.531 -18.720 1.00 42.27 116 VAL A O 1
ATOM 671 N N . VAL A 1 117 ? 43.121 43.519 -18.279 1.00 39.78 117 VAL A N 1
ATOM 672 C CA . VAL A 1 117 ? 42.855 43.807 -16.872 1.00 31.23 117 VAL A CA 1
ATOM 673 C C . VAL A 1 117 ? 43.462 42.730 -15.989 1.00 37.60 117 VAL A C 1
ATOM 674 O O . VAL A 1 117 ? 43.545 41.557 -16.369 1.00 36.61 117 VAL A O 1
ATOM 678 N N . SER A 1 118 ? 43.875 43.143 -14.787 1.00 38.66 118 SER A N 1
ATOM 679 C CA . SER A 1 118 ? 44.294 42.220 -13.743 1.00 32.90 118 SER A CA 1
ATOM 680 C C . SER A 1 118 ? 43.087 41.683 -13.000 1.00 33.16 118 SER A C 1
ATOM 681 O O . SER A 1 118 ? 42.083 42.378 -12.827 1.00 43.05 118 SER A O 1
ATOM 684 N N . THR A 1 119 ? 43.193 40.422 -12.552 1.00 36.67 119 THR A N 1
ATOM 685 C CA . THR A 1 119 ? 42.105 39.877 -11.761 1.00 34.58 119 THR A CA 1
ATOM 686 C C . THR A 1 119 ? 42.490 39.849 -10.280 1.00 41.41 119 THR A C 1
ATOM 687 O O . THR A 1 119 ? 43.672 39.735 -9.944 1.00 45.81 119 THR A O 1
ATOM 691 N N . PRO A 1 120 ? 41.541 39.984 -9.339 1.00 40.54 120 PRO A N 1
ATOM 692 C CA . PRO A 1 120 ? 40.120 40.230 -9.552 1.00 32.99 120 PRO A CA 1
ATOM 693 C C . PRO A 1 120 ? 39.901 41.620 -10.103 1.00 39.47 120 PRO A C 1
ATOM 694 O O . PRO A 1 120 ? 40.730 42.494 -9.864 1.00 46.47 120 PRO A O 1
ATOM 698 N N . HIS A 1 121 ? 38.833 41.816 -10.872 1.00 35.47 121 HIS A N 1
ATOM 699 C CA . HIS A 1 121 ? 38.480 43.142 -11.355 1.00 41.07 121 HIS A CA 1
ATOM 700 C C . HIS A 1 121 ? 37.022 43.395 -11.021 1.00 40.39 121 HIS A C 1
ATOM 701 O O . HIS A 1 121 ? 36.137 42.675 -11.496 1.00 39.95 121 HIS A O 1
ATOM 708 N N . TYR A 1 122 ? 36.791 44.426 -10.219 1.00 39.98 122 TYR A N 1
ATOM 709 C CA . TYR A 1 122 ? 35.473 44.882 -9.822 1.00 46.48 122 TYR A CA 1
ATOM 710 C C . TYR A 1 122 ? 35.141 46.181 -10.550 1.00 47.45 122 TYR A C 1
ATOM 711 O O . TYR A 1 122 ? 35.967 47.098 -10.607 1.00 53.08 122 TYR A O 1
ATOM 720 N N . SER A 1 123 ? 33.933 46.262 -11.080 1.00 41.02 123 SER A N 1
ATOM 721 C CA . SER A 1 123 ? 33.396 47.466 -11.698 1.00 50.20 123 SER A CA 1
ATOM 722 C C . SER A 1 123 ? 31.891 47.453 -11.412 1.00 61.87 123 SER A C 1
ATOM 723 O O . SER A 1 123 ? 31.416 46.515 -10.750 1.00 57.67 123 SER A O 1
ATOM 726 N N . PRO A 1 124 ? 31.099 48.497 -11.822 1.00 72.20 124 PRO A N 1
ATOM 727 C CA . PRO A 1 124 ? 29.685 48.550 -11.400 1.00 62.65 124 PRO A CA 1
ATOM 728 C C . PRO A 1 124 ? 28.863 47.334 -11.808 1.00 50.41 124 PRO A C 1
ATOM 729 O O . PRO A 1 124 ? 28.534 47.148 -12.988 1.00 49.15 124 PRO A O 1
ATOM 733 N N . GLY A 1 125 ? 28.519 46.505 -10.827 1.00 51.62 125 GLY A N 1
ATOM 734 C CA . GLY A 1 125 ? 27.695 45.347 -11.114 1.00 49.13 125 GLY A CA 1
ATOM 735 C C . GLY A 1 125 ? 28.345 44.340 -12.027 1.00 41.31 125 GLY A C 1
ATOM 736 O O . GLY A 1 125 ? 27.648 43.664 -12.801 1.00 40.02 125 GLY A O 1
ATOM 737 N N . LEU A 1 126 ? 29.674 44.226 -11.961 1.00 39.87 126 LEU A N 1
ATOM 738 C CA . LEU A 1 126 ? 30.422 43.239 -12.729 1.00 35.28 126 LEU A CA 1
ATOM 739 C C . LEU A 1 126 ? 31.683 42.880 -11.957 1.00 34.22 126 LEU A C 1
ATOM 740 O O . LEU A 1 126 ? 32.462 43.763 -11.595 1.00 33.65 126 LEU A O 1
ATOM 745 N N . LEU A 1 127 ? 31.892 41.590 -11.725 1.00 30.69 127 LEU A N 1
ATOM 746 C CA . LEU A 1 127 ? 33.065 41.097 -11.023 1.00 30.91 127 LEU A CA 1
ATOM 747 C C . LEU A 1 127 ? 33.684 39.998 -11.871 1.00 30.03 127 LEU A C 1
ATOM 748 O O . LEU A 1 127 ? 33.012 39.016 -12.203 1.00 31.16 127 LEU A O 1
ATOM 753 N N . ILE A 1 128 ? 34.944 40.175 -12.258 1.00 31.62 128 ILE A N 1
ATOM 754 C CA . ILE A 1 128 ? 35.711 39.137 -12.940 1.00 26.99 128 ILE A CA 1
ATOM 755 C C . ILE A 1 128 ? 36.752 38.638 -11.959 1.00 38.53 128 ILE A C 1
ATOM 756 O O . ILE A 1 128 ? 37.516 39.439 -11.395 1.00 36.19 128 ILE A O 1
ATOM 761 N N . GLU A 1 129 ? 36.766 37.327 -11.719 1.00 33.12 129 GLU A N 1
ATOM 762 C CA . GLU A 1 129 ? 37.749 36.787 -10.795 1.00 43.04 129 GLU A CA 1
ATOM 763 C C . GLU A 1 129 ? 38.243 35.432 -11.287 1.00 37.41 129 GLU A C 1
ATOM 764 O O . GLU A 1 129 ? 37.549 34.719 -12.012 1.00 46.83 129 GLU A O 1
ATOM 770 N N . LYS A 1 130 ? 39.473 35.108 -10.895 1.00 36.35 130 LYS A N 1
ATOM 771 C CA . LYS A 1 130 ? 40.224 33.981 -11.423 1.00 32.22 130 LYS A CA 1
ATOM 772 C C . LYS A 1 130 ? 40.727 33.167 -10.246 1.00 44.66 130 LYS A C 1
ATOM 773 O O . LYS A 1 130 ? 41.407 33.695 -9.362 1.00 53.24 130 LYS A O 1
ATOM 779 N N . SER A 1 131 ? 40.341 31.912 -10.211 1.00 50.24 131 SER A N 1
ATOM 780 C CA . SER A 1 131 ? 40.808 30.918 -9.271 1.00 39.09 131 SER A CA 1
ATOM 781 C C . SER A 1 131 ? 41.734 29.971 -10.024 1.00 41.09 131 SER A C 1
ATOM 782 O O . SER A 1 131 ? 41.962 30.137 -11.224 1.00 49.74 131 SER A O 1
ATOM 785 N N . ASP A 1 132 ? 42.256 28.957 -9.331 1.00 39.78 132 ASP A N 1
ATOM 786 C CA . ASP A 1 132 ? 42.999 27.916 -10.039 1.00 41.92 132 ASP A CA 1
ATOM 787 C C . ASP A 1 132 ? 42.088 26.897 -10.710 1.00 39.92 132 ASP A C 1
ATOM 788 O O . ASP A 1 132 ? 42.567 26.091 -11.506 1.00 43.49 132 ASP A O 1
ATOM 793 N N . ALA A 1 133 ? 40.800 26.903 -10.390 1.00 40.02 133 ALA A N 1
ATOM 794 C CA . ALA A 1 133 ? 39.835 25.970 -10.946 1.00 40.65 133 ALA A CA 1
ATOM 795 C C . ALA A 1 133 ? 38.970 26.589 -12.034 1.00 38.93 133 ALA A C 1
ATOM 796 O O . ALA A 1 133 ? 38.527 25.872 -12.931 1.00 35.38 133 ALA A O 1
ATOM 798 N N . TYR A 1 134 ? 38.746 27.901 -11.992 1.00 30.24 134 TYR A N 1
ATOM 799 C CA . TYR A 1 134 ? 37.757 28.532 -12.843 1.00 31.27 134 TYR A CA 1
ATOM 800 C C . TYR A 1 134 ? 38.120 29.993 -13.064 1.00 38.73 134 TYR A C 1
ATOM 801 O O . TYR A 1 134 ? 38.637 30.653 -12.163 1.00 36.25 134 TYR A O 1
ATOM 810 N N . THR A 1 135 ? 37.843 30.493 -14.271 1.00 33.23 135 THR A N 1
ATOM 811 C CA . THR A 1 135 ? 37.597 31.918 -14.460 1.00 31.33 135 THR A CA 1
ATOM 812 C C . THR A 1 135 ? 36.091 32.120 -14.333 1.00 38.99 135 THR A C 1
ATOM 813 O O . THR A 1 135 ? 35.306 31.326 -14.869 1.00 31.63 135 THR A O 1
ATOM 817 N N . LYS A 1 136 ? 35.688 33.158 -13.585 1.00 34.22 136 LYS A N 1
ATOM 818 C CA . LYS A 1 136 ? 34.285 33.394 -13.283 1.00 30.22 136 LYS A CA 1
ATOM 819 C C . LYS A 1 136 ? 33.909 34.840 -13.573 1.00 35.18 136 LYS A C 1
ATOM 820 O O . LYS A 1 136 ? 34.652 35.765 -13.234 1.00 38.89 136 LYS A O 1
ATOM 826 N N . VAL A 1 137 ? 32.731 35.027 -14.162 1.00 33.16 137 VAL A N 1
ATOM 827 C CA . VAL A 1 137 ? 32.162 36.342 -14.431 1.00 33.22 137 VAL A CA 1
ATOM 828 C C . VAL A 1 137 ? 30.808 36.417 -13.731 1.00 37.03 137 VAL A C 1
ATOM 829 O O . VAL A 1 137 ? 29.985 35.496 -13.844 1.00 33.20 137 VAL A O 1
ATOM 833 N N . TYR A 1 138 ? 30.583 37.520 -13.019 1.00 33.62 138 TYR A N 1
ATOM 834 C CA . TYR A 1 138 ? 29.384 37.766 -12.234 1.00 33.58 138 TYR A CA 1
ATOM 835 C C . TYR A 1 138 ? 28.804 39.112 -12.635 1.00 31.13 138 TYR A C 1
ATOM 836 O O . TYR A 1 138 ? 29.499 40.133 -12.557 1.00 35.18 138 TYR A O 1
ATOM 845 N N . SER A 1 139 ? 27.527 39.123 -13.031 1.00 33.26 139 SER A N 1
ATOM 846 C CA . SER A 1 139 ? 26.857 40.325 -13.520 1.00 33.87 139 SER A CA 1
ATOM 847 C C . SER A 1 139 ? 25.601 40.566 -12.700 1.00 38.04 139 SER A C 1
ATOM 848 O O . SER A 1 139 ? 24.849 39.627 -12.433 1.00 38.89 139 SER A O 1
ATOM 851 N N . ARG A 1 140 ? 25.362 41.823 -12.311 1.00 36.78 140 ARG A N 1
ATOM 852 C CA A ARG A 1 140 ? 24.117 42.157 -11.632 0.44 44.15 140 ARG A CA 1
ATOM 853 C CA B ARG A 1 140 ? 24.119 42.174 -11.637 0.56 43.52 140 ARG A CA 1
ATOM 854 C C . ARG A 1 140 ? 22.938 42.254 -12.590 1.00 46.90 140 ARG A C 1
ATOM 855 O O . ARG A 1 140 ? 21.832 42.584 -12.151 1.00 51.98 140 ARG A O 1
ATOM 870 N N . ALA A 1 141 ? 23.147 41.960 -13.875 1.00 50.89 141 ALA A N 1
ATOM 871 C CA . ALA A 1 141 ? 22.087 41.918 -14.874 1.00 44.11 141 ALA A CA 1
ATOM 872 C C . ALA A 1 141 ? 21.387 40.569 -14.925 1.00 40.65 141 ALA A C 1
ATOM 873 O O . ALA A 1 141 ? 20.476 40.395 -15.738 1.00 44.46 141 ALA A O 1
ATOM 875 N N . GLY A 1 142 ? 21.811 39.606 -14.113 1.00 38.60 142 GLY A N 1
ATOM 876 C CA . GLY A 1 142 ? 21.094 38.353 -13.996 1.00 39.51 142 GLY A CA 1
ATOM 877 C C . GLY A 1 142 ? 21.828 37.198 -14.633 1.00 40.12 142 GLY A C 1
ATOM 878 O O . GLY A 1 142 ? 21.205 36.281 -15.180 1.00 36.95 142 GLY A O 1
ATOM 879 N N . LEU A 1 143 ? 23.156 37.212 -14.529 1.00 42.54 143 LEU A N 1
ATOM 880 C CA . LEU A 1 143 ? 24.001 36.337 -15.332 1.00 43.88 143 LEU A CA 1
ATOM 881 C C . LEU A 1 143 ? 25.279 36.003 -14.582 1.00 35.04 143 LEU A C 1
ATOM 882 O O . LEU A 1 143 ? 25.962 36.911 -14.098 1.00 41.83 143 LEU A O 1
ATOM 887 N N . THR A 1 144 ? 25.638 34.719 -14.556 1.00 31.95 144 THR A N 1
ATOM 888 C CA . THR A 1 144 ? 26.910 34.261 -14.012 1.00 31.50 144 THR A CA 1
ATOM 889 C C . THR A 1 144 ? 27.521 33.239 -14.960 1.00 29.23 144 THR A C 1
ATOM 890 O O . THR A 1 144 ? 26.814 32.381 -15.489 1.00 28.75 144 THR A O 1
ATOM 894 N N . LEU A 1 145 ? 28.844 33.307 -15.148 1.00 30.71 145 LEU A N 1
ATOM 895 C CA . LEU A 1 145 ? 29.539 32.437 -16.092 1.00 30.05 145 LEU A CA 1
ATOM 896 C C . LEU A 1 145 ? 30.795 31.865 -15.451 1.00 27.01 145 LEU A C 1
ATOM 897 O O . LEU A 1 145 ? 31.557 32.598 -14.814 1.00 28.90 145 LEU A O 1
ATOM 902 N N . MET A 1 146 ? 31.031 30.569 -15.663 1.00 33.18 146 MET A N 1
ATOM 903 C CA . MET A 1 146 ? 32.164 29.851 -15.094 1.00 28.38 146 MET A CA 1
ATOM 904 C C . MET A 1 146 ? 32.812 28.944 -16.136 1.00 41.58 146 MET A C 1
ATOM 905 O O . MET A 1 146 ? 32.139 28.065 -16.692 1.00 36.67 146 MET A O 1
ATOM 910 N N . TRP A 1 147 ? 34.126 29.115 -16.342 1.00 28.69 147 TRP A N 1
ATOM 911 C CA . TRP A 1 147 ? 34.927 28.353 -17.301 1.00 31.95 147 TRP A CA 1
ATOM 912 C C . TRP A 1 147 ? 36.183 27.820 -16.610 1.00 33.39 147 TRP A C 1
ATOM 913 O O . TRP A 1 147 ? 36.868 28.575 -15.913 1.00 29.62 147 TRP A O 1
ATOM 924 N N . ASN A 1 148 ? 36.476 26.523 -16.774 1.00 31.93 148 ASN A N 1
ATOM 925 C CA . ASN A 1 148 ? 37.676 25.940 -16.173 1.00 36.30 148 ASN A CA 1
ATOM 926 C C . ASN A 1 148 ? 38.916 26.190 -17.020 1.00 42.51 148 ASN A C 1
ATOM 927 O O . ASN A 1 148 ? 39.986 25.642 -16.727 1.00 38.39 148 ASN A O 1
ATOM 932 N N . ARG A 1 149 ? 38.776 27.012 -18.059 1.00 38.38 149 ARG A N 1
ATOM 933 C CA . ARG A 1 149 ? 39.853 27.389 -18.964 1.00 41.76 149 ARG A CA 1
ATOM 934 C C . ARG A 1 149 ? 40.319 26.214 -19.814 1.00 46.49 149 ARG A C 1
ATOM 935 O O . ARG A 1 149 ? 41.383 26.270 -20.440 1.00 46.47 149 ARG A O 1
ATOM 943 N N . GLU A 1 150 ? 39.523 25.150 -19.846 1.00 46.06 150 GLU A N 1
ATOM 944 C CA . GLU A 1 150 ? 39.743 24.027 -20.744 1.00 50.28 150 GLU A CA 1
ATOM 945 C C . GLU A 1 150 ? 38.440 23.664 -21.452 1.00 44.44 150 GLU A C 1
ATOM 946 O O . GLU A 1 150 ? 37.941 24.460 -22.255 1.00 41.28 150 GLU A O 1
ATOM 952 N N . ASP A 1 151 ? 37.858 22.500 -21.119 1.00 41.12 151 ASP A N 1
ATOM 953 C CA . ASP A 1 151 ? 36.691 21.933 -21.801 1.00 43.03 151 ASP A CA 1
ATOM 954 C C . ASP A 1 151 ? 35.343 22.387 -21.249 1.00 44.72 151 ASP A C 1
ATOM 955 O O . ASP A 1 151 ? 34.368 22.445 -22.005 1.00 46.71 151 ASP A O 1
ATOM 960 N N . ALA A 1 152 ? 35.248 22.673 -19.953 1.00 44.68 152 ALA A N 1
ATOM 961 C CA . ALA A 1 152 ? 33.969 22.792 -19.271 1.00 32.33 152 ALA A CA 1
ATOM 962 C C . ALA A 1 152 ? 33.598 24.257 -19.098 1.00 32.66 152 ALA A C 1
ATOM 963 O O . ALA A 1 152 ? 34.351 25.036 -18.509 1.00 37.43 152 ALA A O 1
ATOM 965 N N . LEU A 1 153 ? 32.427 24.621 -19.599 1.00 36.54 153 LEU A N 1
ATOM 966 C CA . LEU A 1 153 ? 31.938 25.987 -19.562 1.00 33.51 153 LEU A CA 1
ATOM 967 C C . LEU A 1 153 ? 30.469 25.937 -19.174 1.00 42.23 153 LEU A C 1
ATOM 968 O O . LEU A 1 153 ? 29.757 24.997 -19.538 1.00 44.62 153 LEU A O 1
ATOM 973 N N . MET A 1 154 ? 30.011 26.951 -18.441 1.00 45.46 154 MET A N 1
ATOM 974 C CA . MET A 1 154 ? 28.719 26.841 -17.777 1.00 40.50 154 MET A CA 1
ATOM 975 C C . MET A 1 154 ? 28.116 28.210 -17.501 1.00 39.99 154 MET A C 1
ATOM 976 O O . MET A 1 154 ? 28.809 29.097 -16.997 1.00 37.86 154 MET A O 1
ATOM 981 N N . LEU A 1 155 ? 26.825 28.371 -17.812 1.00 35.77 155 LEU A N 1
ATOM 982 C CA . LEU A 1 155 ? 26.150 29.658 -17.699 1.00 32.64 155 LEU A CA 1
ATOM 983 C C . LEU A 1 155 ? 24.856 29.513 -16.909 1.00 39.62 155 LEU A C 1
ATOM 984 O O . LEU A 1 155 ? 23.955 28.773 -17.330 1.00 41.31 155 LEU A O 1
ATOM 989 N N . GLU A 1 156 ? 24.775 30.218 -15.761 1.00 38.66 156 GLU A N 1
ATOM 990 C CA . GLU A 1 156 ? 23.556 30.360 -14.955 1.00 33.17 156 GLU A CA 1
ATOM 991 C C . GLU A 1 156 ? 22.833 31.643 -15.350 1.00 36.95 156 GLU A C 1
ATOM 992 O O . GLU A 1 156 ? 23.452 32.710 -15.381 1.00 37.15 156 GLU A O 1
ATOM 998 N N . LEU A 1 157 ? 21.520 31.570 -15.591 1.00 37.10 157 LEU A N 1
ATOM 999 C CA . LEU A 1 157 ? 20.753 32.787 -15.854 1.00 46.98 157 LEU A CA 1
ATOM 1000 C C . LEU A 1 157 ? 19.582 32.973 -14.900 1.00 43.53 157 LEU A C 1
ATOM 1001 O O . LEU A 1 157 ? 18.976 32.006 -14.434 1.00 45.53 157 LEU A O 1
ATOM 1006 N N . ASP A 1 158 ? 19.270 34.244 -14.654 1.00 38.50 158 ASP A N 1
ATOM 1007 C CA . ASP A 1 158 ? 18.141 34.650 -13.831 1.00 32.33 158 ASP A CA 1
ATOM 1008 C C . ASP A 1 158 ? 16.815 34.252 -14.495 1.00 48.58 158 ASP A C 1
ATOM 1009 O O . ASP A 1 158 ? 16.692 34.188 -15.728 1.00 40.43 158 ASP A O 1
ATOM 1014 N N . THR A 1 159 ? 15.805 33.976 -13.664 1.00 43.96 159 THR A N 1
ATOM 1015 C CA . THR A 1 159 ? 14.545 33.466 -14.204 1.00 43.71 159 THR A CA 1
ATOM 1016 C C . THR A 1 159 ? 13.852 34.488 -15.101 1.00 43.26 159 THR A C 1
ATOM 1017 O O . THR A 1 159 ? 13.078 34.107 -15.982 1.00 39.57 159 THR A O 1
ATOM 1021 N N . LYS A 1 160 ? 14.133 35.779 -14.918 1.00 36.09 160 LYS A N 1
ATOM 1022 C CA . LYS A 1 160 ? 13.539 36.797 -15.775 1.00 36.15 160 LYS A CA 1
ATOM 1023 C C . LYS A 1 160 ? 13.826 36.577 -17.263 1.00 41.96 160 LYS A C 1
ATOM 1024 O O . LYS A 1 160 ? 13.143 37.177 -18.094 1.00 43.34 160 LYS A O 1
ATOM 1030 N N . PHE A 1 161 ? 14.833 35.765 -17.619 1.00 43.65 161 PHE A N 1
ATOM 1031 C CA . PHE A 1 161 ? 15.182 35.468 -19.011 1.00 44.21 161 PHE A CA 1
ATOM 1032 C C . PHE A 1 161 ? 14.496 34.220 -19.551 1.00 42.52 161 PHE A C 1
ATOM 1033 O O . PHE A 1 161 ? 14.895 33.732 -20.613 1.00 43.92 161 PHE A O 1
ATOM 1041 N N . ARG A 1 162 ? 13.503 33.677 -18.844 1.00 44.63 162 ARG A N 1
ATOM 1042 C CA . ARG A 1 162 ? 12.727 32.575 -19.398 1.00 43.79 162 ARG A CA 1
ATOM 1043 C C . ARG A 1 162 ? 12.071 33.025 -20.695 1.00 44.98 162 ARG A C 1
ATOM 1044 O O . ARG A 1 162 ? 11.565 34.146 -20.787 1.00 44.79 162 ARG A O 1
ATOM 1052 N N . ASN A 1 163 ? 12.116 32.164 -21.714 1.00 42.06 163 ASN A N 1
ATOM 1053 C CA . ASN A 1 163 ? 11.515 32.448 -23.022 1.00 45.69 163 ASN A CA 1
ATOM 1054 C C . ASN A 1 163 ? 12.205 33.593 -23.761 1.00 44.26 163 ASN A C 1
ATOM 1055 O O . ASN A 1 163 ? 11.592 34.230 -24.613 1.00 46.75 163 ASN A O 1
ATOM 1060 N N . HIS A 1 164 ? 13.462 33.901 -23.450 1.00 42.20 164 HIS A N 1
ATOM 1061 C CA . HIS A 1 164 ? 14.107 35.089 -23.991 1.00 39.44 164 HIS A CA 1
ATOM 1062 C C . HIS A 1 164 ? 15.341 34.774 -24.824 1.00 42.62 164 HIS A C 1
ATOM 1063 O O . HIS A 1 164 ? 15.909 35.694 -25.429 1.00 36.37 164 HIS A O 1
ATOM 1070 N N . THR A 1 165 ? 15.761 33.510 -24.885 1.00 42.65 165 THR A N 1
ATOM 1071 C CA . THR A 1 165 ? 17.128 33.146 -25.230 1.00 38.03 165 THR A CA 1
ATOM 1072 C C . THR A 1 165 ? 17.248 32.385 -26.548 1.00 34.08 165 THR A C 1
ATOM 1073 O O . THR A 1 165 ? 16.430 31.521 -26.875 1.00 35.28 165 THR A O 1
ATOM 1077 N N . CYS A 1 166 ? 18.325 32.679 -27.254 1.00 37.72 166 CYS A N 1
ATOM 1078 C CA . CYS A 1 166 ? 18.719 32.042 -28.496 1.00 31.53 166 CYS A CA 1
ATOM 1079 C C . CYS A 1 166 ? 20.069 31.365 -28.289 1.00 34.21 166 CYS A C 1
ATOM 1080 O O . CYS A 1 166 ? 20.833 31.728 -27.386 1.00 36.17 166 CYS A O 1
ATOM 1083 N N . GLY A 1 167 ? 20.361 30.373 -29.117 1.00 31.30 167 GLY A N 1
ATOM 1084 C CA . GLY A 1 167 ? 21.696 29.809 -29.227 1.00 24.65 167 GLY A CA 1
ATOM 1085 C C . GLY A 1 167 ? 21.713 28.345 -28.864 1.00 21.17 167 GLY A C 1
ATOM 1086 O O . GLY A 1 167 ? 20.679 27.716 -28.633 1.00 34.12 167 GLY A O 1
ATOM 1087 N N . LEU A 1 168 ? 22.919 27.804 -28.768 1.00 27.60 168 LEU A N 1
ATOM 1088 C CA . LEU A 1 168 ? 23.070 26.389 -28.434 1.00 39.63 168 LEU A CA 1
ATOM 1089 C C . LEU A 1 168 ? 22.419 26.007 -27.105 1.00 42.44 168 LEU A C 1
ATOM 1090 O O . LEU A 1 168 ? 22.153 24.818 -26.886 1.00 39.42 168 LEU A O 1
ATOM 1095 N N . CYS A 1 169 ? 22.159 26.970 -26.215 1.00 34.91 169 CYS A N 1
ATOM 1096 C CA A CYS A 1 169 ? 21.577 26.685 -24.910 0.54 40.81 169 CYS A CA 1
ATOM 1097 C CA B CYS A 1 169 ? 21.581 26.664 -24.909 0.46 40.76 169 CYS A CA 1
ATOM 1098 C C . CYS A 1 169 ? 20.053 26.595 -24.916 1.00 37.86 169 CYS A C 1
ATOM 1099 O O . CYS A 1 169 ? 19.464 26.275 -23.882 1.00 39.59 169 CYS A O 1
ATOM 1104 N N . GLY A 1 170 ? 19.396 26.861 -26.040 1.00 39.34 170 GLY A N 1
ATOM 1105 C CA . GLY A 1 170 ? 17.961 26.621 -26.149 1.00 35.15 170 GLY A CA 1
ATOM 1106 C C . GLY A 1 170 ? 17.095 27.842 -25.892 1.00 34.49 170 GLY A C 1
ATOM 1107 O O . GLY A 1 170 ? 17.548 28.985 -25.781 1.00 38.16 170 GLY A O 1
ATOM 1108 N N . ASP A 1 171 ? 15.798 27.586 -25.804 1.00 48.15 171 ASP A N 1
ATOM 1109 C CA . ASP A 1 171 ? 14.856 28.684 -25.641 1.00 46.76 171 ASP A CA 1
ATOM 1110 C C . ASP A 1 171 ? 14.455 28.931 -24.186 1.00 48.13 171 ASP A C 1
ATOM 1111 O O . ASP A 1 171 ? 13.726 29.895 -23.922 1.00 47.73 171 ASP A O 1
ATOM 1116 N N . TYR A 1 172 ? 14.940 28.121 -23.235 1.00 46.18 172 TYR A N 1
ATOM 1117 C CA . TYR A 1 172 ? 14.727 28.383 -21.807 1.00 44.18 172 TYR A CA 1
ATOM 1118 C C . TYR A 1 172 ? 13.241 28.562 -21.517 1.00 49.00 172 TYR A C 1
ATOM 1119 O O . TYR A 1 172 ? 12.817 29.546 -20.895 1.00 38.17 172 TYR A O 1
ATOM 1128 N N . ASN A 1 173 ? 12.443 27.604 -22.025 1.00 47.92 173 ASN A N 1
ATOM 1129 C CA . ASN A 1 173 ? 10.986 27.663 -21.960 1.00 52.39 173 ASN A CA 1
ATOM 1130 C C . ASN A 1 173 ? 10.340 26.539 -21.160 1.00 50.86 173 ASN A C 1
ATOM 1131 O O . ASN A 1 173 ? 9.119 26.568 -20.977 1.00 59.12 173 ASN A O 1
ATOM 1136 N N . GLY A 1 174 ? 11.109 25.559 -20.689 1.00 58.25 174 GLY A N 1
ATOM 1137 C CA . GLY A 1 174 ? 10.581 24.512 -19.838 1.00 60.22 174 GLY A CA 1
ATOM 1138 C C . GLY A 1 174 ? 10.098 23.275 -20.560 1.00 74.99 174 GLY A C 1
ATOM 1139 O O . GLY A 1 174 ? 9.221 22.572 -20.042 1.00 83.63 174 GLY A O 1
ATOM 1140 N N . LEU A 1 175 ? 10.639 22.979 -21.742 1.00 71.50 175 LEU A N 1
ATOM 1141 C CA . LEU A 1 175 ? 10.183 21.839 -22.527 1.00 77.30 175 LEU A CA 1
ATOM 1142 C C . LEU A 1 175 ? 11.316 21.345 -23.412 1.00 76.00 175 LEU A C 1
ATOM 1143 O O . LEU A 1 175 ? 12.070 22.149 -23.964 1.00 72.57 175 LEU A O 1
ATOM 1148 N N . GLN A 1 176 ? 11.402 20.025 -23.574 1.00 80.09 176 GLN A N 1
ATOM 1149 C CA . GLN A 1 176 ? 12.571 19.373 -24.149 1.00 82.01 176 GLN A CA 1
ATOM 1150 C C . GLN A 1 176 ? 12.358 18.989 -25.615 1.00 93.09 176 GLN A C 1
ATOM 1151 O O . GLN A 1 176 ? 11.237 18.985 -26.131 1.00 90.72 176 GLN A O 1
ATOM 1157 N N . SER A 1 177 ? 13.478 18.659 -26.282 1.00 100.47 177 SER A N 1
ATOM 1158 C CA . SER A 1 177 ? 13.446 18.281 -27.696 1.00 85.43 177 SER A CA 1
ATOM 1159 C C . SER A 1 177 ? 12.501 17.113 -27.928 1.00 92.71 177 SER A C 1
ATOM 1160 O O . SER A 1 177 ? 11.623 17.176 -28.796 1.00 93.52 177 SER A O 1
ATOM 1163 N N . TYR A 1 178 ? 12.673 16.031 -27.160 1.00 95.23 178 TYR A N 1
ATOM 1164 C CA . TYR A 1 178 ? 11.881 14.821 -27.366 1.00 98.28 178 TYR A CA 1
ATOM 1165 C C . TYR A 1 178 ? 10.382 15.096 -27.281 1.00 99.20 178 TYR A C 1
ATOM 1166 O O . TYR A 1 178 ? 9.575 14.342 -27.841 1.00 92.63 178 TYR A O 1
ATOM 1175 N N . SER A 1 179 ? 9.995 16.179 -26.608 1.00 99.40 179 SER A N 1
ATOM 1176 C CA . SER A 1 179 ? 8.612 16.465 -26.256 1.00 98.05 179 SER A CA 1
ATOM 1177 C C . SER A 1 179 ? 7.920 17.420 -27.238 1.00 98.13 179 SER A C 1
ATOM 1178 O O . SER A 1 179 ? 6.812 17.884 -26.953 1.00 98.38 179 SER A O 1
ATOM 1181 N N . GLU A 1 180 ? 8.512 17.683 -28.405 1.00 95.70 180 GLU A N 1
ATOM 1182 C CA . GLU A 1 180 ? 8.154 18.876 -29.166 1.00 87.27 180 GLU A CA 1
ATOM 1183 C C . GLU A 1 180 ? 8.444 18.698 -30.656 1.00 83.34 180 GLU A C 1
ATOM 1184 O O . GLU A 1 180 ? 9.336 17.936 -31.039 1.00 85.15 180 GLU A O 1
ATOM 1190 N N . PHE A 1 181 ? 7.679 19.411 -31.490 1.00 75.51 181 PHE A N 1
ATOM 1191 C CA . PHE A 1 181 ? 8.142 19.746 -32.836 1.00 70.04 181 PHE A CA 1
ATOM 1192 C C . PHE A 1 181 ? 7.322 20.909 -33.393 1.00 51.12 181 PHE A C 1
ATOM 1193 O O . PHE A 1 181 ? 6.260 21.261 -32.870 1.00 53.68 181 PHE A O 1
ATOM 1201 N N . LEU A 1 182 ? 7.867 21.524 -34.442 1.00 57.68 182 LEU A N 1
ATOM 1202 C CA . LEU A 1 182 ? 7.379 22.761 -35.040 1.00 54.58 182 LEU A CA 1
ATOM 1203 C C . LEU A 1 182 ? 6.415 22.508 -36.207 1.00 49.38 182 LEU A C 1
ATOM 1204 O O . LEU A 1 182 ? 6.190 21.377 -36.636 1.00 50.07 182 LEU A O 1
ATOM 1209 N N . SER A 1 183 ? 5.853 23.597 -36.733 1.00 45.02 183 SER A N 1
ATOM 1210 C CA . SER A 1 183 ? 4.949 23.504 -37.872 1.00 48.17 183 SER A CA 1
ATOM 1211 C C . SER A 1 183 ? 5.681 23.002 -39.112 1.00 50.97 183 SER A C 1
ATOM 1212 O O . SER A 1 183 ? 6.907 23.084 -39.229 1.00 54.10 183 SER A O 1
ATOM 1215 N N . ASP A 1 184 ? 4.901 22.457 -40.044 1.00 44.33 184 ASP A N 1
ATOM 1216 C CA . ASP A 1 184 ? 5.418 21.847 -41.266 1.00 50.99 184 ASP A CA 1
ATOM 1217 C C . ASP A 1 184 ? 6.348 20.683 -40.981 1.00 41.93 184 ASP A C 1
ATOM 1218 O O . ASP A 1 184 ? 7.106 20.271 -41.860 1.00 44.78 184 ASP A O 1
ATOM 1223 N N . GLY A 1 185 ? 6.276 20.140 -39.768 1.00 48.08 185 GLY A N 1
ATOM 1224 C CA . GLY A 1 185 ? 7.082 19.011 -39.370 1.00 50.41 185 GLY A CA 1
ATOM 1225 C C . GLY A 1 185 ? 8.559 19.323 -39.441 1.00 54.15 185 GLY A C 1
ATOM 1226 O O . GLY A 1 185 ? 9.338 18.542 -39.999 1.00 55.15 185 GLY A O 1
ATOM 1227 N N . VAL A 1 186 ? 8.957 20.470 -38.903 1.00 48.84 186 VAL A N 1
ATOM 1228 C CA . VAL A 1 186 ? 10.362 20.866 -38.894 1.00 55.37 186 VAL A CA 1
ATOM 1229 C C . VAL A 1 186 ? 11.008 20.376 -37.604 1.00 52.07 186 VAL A C 1
ATOM 1230 O O . VAL A 1 186 ? 10.607 20.777 -36.505 1.00 56.55 186 VAL A O 1
ATOM 1234 N N . LEU A 1 187 ? 11.994 19.488 -37.747 1.00 61.95 187 LEU A N 1
ATOM 1235 C CA . LEU A 1 187 ? 12.854 19.019 -36.666 1.00 60.55 187 LEU A CA 1
ATOM 1236 C C . LEU A 1 187 ? 14.287 19.414 -36.990 1.00 63.27 187 LEU A C 1
ATOM 1237 O O . LEU A 1 187 ? 14.680 19.428 -38.162 1.00 56.35 187 LEU A O 1
ATOM 1242 N N . PHE A 1 188 ? 15.066 19.747 -35.960 1.00 59.21 188 PHE A N 1
ATOM 1243 C CA . PHE A 1 188 ? 16.478 20.094 -36.126 1.00 58.35 188 PHE A CA 1
ATOM 1244 C C . PHE A 1 188 ? 17.314 19.024 -35.438 1.00 51.72 188 PHE A C 1
ATOM 1245 O O . PHE A 1 188 ? 17.244 18.871 -34.215 1.00 52.29 188 PHE A O 1
ATOM 1253 N N . SER A 1 189 ? 18.087 18.278 -36.221 1.00 48.50 189 SER A N 1
ATOM 1254 C CA . SER A 1 189 ? 19.057 17.370 -35.635 1.00 44.87 189 SER A CA 1
ATOM 1255 C C . SER A 1 189 ? 20.152 18.160 -34.907 1.00 49.42 189 SER A C 1
ATOM 1256 O O . SER A 1 189 ? 20.393 19.339 -35.208 1.00 43.16 189 SER A O 1
ATOM 1259 N N . PRO A 1 190 ? 20.803 17.544 -33.915 1.00 49.86 190 PRO A N 1
ATOM 1260 C CA . PRO A 1 190 ? 21.853 18.262 -33.171 1.00 45.40 190 PRO A CA 1
ATOM 1261 C C . PRO A 1 190 ? 22.924 18.865 -34.051 1.00 41.11 190 PRO A C 1
ATOM 1262 O O . PRO A 1 190 ? 23.458 19.931 -33.724 1.00 40.24 190 PRO A O 1
ATOM 1266 N N . LEU A 1 191 ? 23.220 18.248 -35.190 1.00 33.36 191 LEU A N 1
ATOM 1267 C CA . LEU A 1 191 ? 24.249 18.803 -36.055 1.00 35.92 191 LEU A CA 1
ATOM 1268 C C . LEU A 1 191 ? 23.775 20.074 -36.746 1.00 48.28 191 LEU A C 1
ATOM 1269 O O . LEU A 1 191 ? 24.534 21.045 -36.836 1.00 49.86 191 LEU A O 1
ATOM 1274 N N . GLU A 1 192 ? 22.532 20.097 -37.257 1.00 50.49 192 GLU A N 1
ATOM 1275 C CA . GLU A 1 192 ? 22.081 21.304 -37.952 1.00 42.48 192 GLU A CA 1
ATOM 1276 C C . GLU A 1 192 ? 21.594 22.379 -36.984 1.00 47.10 192 GLU A C 1
ATOM 1277 O O . GLU A 1 192 ? 21.678 23.573 -37.298 1.00 45.59 192 GLU A O 1
ATOM 1283 N N . PHE A 1 193 ? 21.105 21.999 -35.800 1.00 37.97 193 PHE A N 1
ATOM 1284 C CA . PHE A 1 193 ? 20.865 23.016 -34.785 1.00 44.99 193 PHE A CA 1
ATOM 1285 C C . PHE A 1 193 ? 22.167 23.724 -34.399 1.00 43.90 193 PHE A C 1
ATOM 1286 O O . PHE A 1 193 ? 22.214 24.960 -34.319 1.00 42.05 193 PHE A O 1
ATOM 1294 N N . GLY A 1 194 ? 23.242 22.962 -34.180 1.00 36.84 194 GLY A N 1
ATOM 1295 C CA . GLY A 1 194 ? 24.522 23.590 -33.877 1.00 34.20 194 GLY A CA 1
ATOM 1296 C C . GLY A 1 194 ? 25.021 24.480 -35.004 1.00 39.30 194 GLY A C 1
ATOM 1297 O O . GLY A 1 194 ? 25.433 25.623 -34.775 1.00 28.91 194 GLY A O 1
ATOM 1298 N N . ASN A 1 195 ? 24.961 23.973 -36.251 1.00 40.42 195 ASN A N 1
ATOM 1299 C CA . ASN A 1 195 ? 25.431 24.738 -37.407 1.00 33.05 195 ASN A CA 1
ATOM 1300 C C . ASN A 1 195 ? 24.667 26.041 -37.594 1.00 29.05 195 ASN A C 1
ATOM 1301 O O . ASN A 1 195 ? 25.232 27.019 -38.092 1.00 35.47 195 ASN A O 1
ATOM 1306 N N . MET A 1 196 ? 23.397 26.082 -37.190 1.00 42.15 196 MET A N 1
ATOM 1307 C CA . MET A 1 196 ? 22.595 27.297 -37.293 1.00 41.70 196 MET A CA 1
ATOM 1308 C C . MET A 1 196 ? 23.094 28.421 -36.403 1.00 42.01 196 MET A C 1
ATOM 1309 O O . MET A 1 196 ? 22.675 29.570 -36.593 1.00 43.94 196 MET A O 1
ATOM 1314 N N . GLN A 1 197 ? 23.914 28.121 -35.399 1.00 36.59 197 GLN A N 1
ATOM 1315 C CA . GLN A 1 197 ? 24.326 29.140 -34.449 1.00 36.72 197 GLN A CA 1
ATOM 1316 C C . GLN A 1 197 ? 25.664 29.758 -34.811 1.00 39.19 197 GLN A C 1
ATOM 1317 O O . GLN A 1 197 ? 26.149 30.641 -34.089 1.00 32.76 197 GLN A O 1
ATOM 1323 N N . LYS A 1 198 ? 26.243 29.334 -35.933 1.00 39.82 198 LYS A N 1
ATOM 1324 C CA . LYS A 1 198 ? 27.554 29.790 -36.357 1.00 28.75 198 LYS A CA 1
ATOM 1325 C C . LYS A 1 198 ? 27.572 31.299 -36.583 1.00 31.69 198 LYS A C 1
ATOM 1326 O O . LYS A 1 198 ? 26.665 31.862 -37.196 1.00 32.92 198 LYS A O 1
ATOM 1332 N N . ILE A 1 199 ? 28.614 31.959 -36.076 1.00 33.20 199 ILE A N 1
ATOM 1333 C CA . ILE A 1 199 ? 28.841 33.385 -36.303 1.00 36.36 199 ILE A CA 1
ATOM 1334 C C . ILE A 1 199 ? 29.963 33.537 -37.317 1.00 44.09 199 ILE A C 1
ATOM 1335 O O . ILE A 1 199 ? 31.117 33.173 -37.042 1.00 46.14 199 ILE A O 1
ATOM 1340 N N . ASN A 1 200 ? 29.631 34.087 -38.484 1.00 38.75 200 ASN A N 1
ATOM 1341 C CA . ASN A 1 200 ? 30.603 34.208 -39.560 1.00 48.20 200 ASN A CA 1
ATOM 1342 C C . ASN A 1 200 ? 31.458 35.448 -39.378 1.00 45.87 200 ASN A C 1
ATOM 1343 O O . ASN A 1 200 ? 30.954 36.532 -39.082 1.00 52.08 200 ASN A O 1
ATOM 1348 N N . GLN A 1 201 ? 32.754 35.276 -39.575 1.00 49.85 201 GLN A N 1
ATOM 1349 C CA . GLN A 1 201 ? 33.700 36.368 -39.509 1.00 52.95 201 GLN A CA 1
ATOM 1350 C C . GLN A 1 201 ? 34.072 36.796 -40.919 1.00 50.72 201 GLN A C 1
ATOM 1351 O O . GLN A 1 201 ? 34.475 35.943 -41.727 1.00 45.28 201 GLN A O 1
ATOM 1357 N N . PRO A 1 202 ? 33.955 38.075 -41.259 1.00 49.04 202 PRO A N 1
ATOM 1358 C CA . PRO A 1 202 ? 34.382 38.525 -42.583 1.00 53.05 202 PRO A CA 1
ATOM 1359 C C . PRO A 1 202 ? 35.804 38.069 -42.870 1.00 54.79 202 PRO A C 1
ATOM 1360 O O . PRO A 1 202 ? 36.707 38.235 -42.050 1.00 57.88 202 PRO A O 1
ATOM 1364 N N . ASP A 1 203 ? 35.974 37.431 -44.022 1.00 50.99 203 ASP A N 1
ATOM 1365 C CA . ASP A 1 203 ? 37.268 37.062 -44.573 1.00 46.99 203 ASP A CA 1
ATOM 1366 C C . ASP A 1 203 ? 37.973 35.997 -43.764 1.00 37.31 203 ASP A C 1
ATOM 1367 O O . ASP A 1 203 ? 39.192 35.867 -43.854 1.00 45.00 203 ASP A O 1
ATOM 1372 N N . VAL A 1 204 ? 37.232 35.211 -42.995 1.00 40.62 204 VAL A N 1
ATOM 1373 C CA . VAL A 1 204 ? 37.783 34.055 -42.302 1.00 45.86 204 VAL A CA 1
ATOM 1374 C C . VAL A 1 204 ? 36.947 32.845 -42.681 1.00 40.28 204 VAL A C 1
ATOM 1375 O O . VAL A 1 204 ? 35.716 32.875 -42.576 1.00 42.19 204 VAL A O 1
ATOM 1379 N N . VAL A 1 205 ? 37.614 31.793 -43.132 1.00 48.63 205 VAL A N 1
ATOM 1380 C CA . VAL A 1 205 ? 36.961 30.572 -43.571 1.00 51.45 205 VAL A CA 1
ATOM 1381 C C . VAL A 1 205 ? 36.948 29.590 -42.413 1.00 51.77 205 VAL A C 1
ATOM 1382 O O . VAL A 1 205 ? 37.979 29.350 -41.774 1.00 55.82 205 VAL A O 1
ATOM 1386 N N . CYS A 1 206 ? 35.783 29.023 -42.139 1.00 50.11 206 CYS A N 1
ATOM 1387 C CA . CYS A 1 206 ? 35.668 27.997 -41.118 1.00 50.20 206 CYS A CA 1
ATOM 1388 C C . CYS A 1 206 ? 34.479 27.137 -41.496 1.00 44.59 206 CYS A C 1
ATOM 1389 O O . CYS A 1 206 ? 33.383 27.662 -41.687 1.00 48.73 206 CYS A O 1
ATOM 1392 N N . GLU A 1 207 ? 34.695 25.833 -41.587 1.00 42.32 207 GLU A N 1
ATOM 1393 C CA . GLU A 1 207 ? 33.730 24.914 -42.164 1.00 51.11 207 GLU A CA 1
ATOM 1394 C C . GLU A 1 207 ? 33.022 24.118 -41.082 1.00 53.20 207 GLU A C 1
ATOM 1395 O O . GLU A 1 207 ? 33.636 23.692 -40.102 1.00 56.03 207 GLU A O 1
ATOM 1401 N N . ASP A 1 208 ? 31.729 23.898 -41.290 1.00 47.09 208 ASP A N 1
ATOM 1402 C CA . ASP A 1 208 ? 30.963 23.042 -40.425 1.00 40.41 208 ASP A CA 1
ATOM 1403 C C . ASP A 1 208 ? 31.540 21.631 -40.442 1.00 38.17 208 ASP A C 1
ATOM 1404 O O . ASP A 1 208 ? 32.310 21.277 -41.333 1.00 57.40 208 ASP A O 1
ATOM 1409 N N . PRO A 1 209 ? 31.203 20.812 -39.452 1.00 48.15 209 PRO A N 1
ATOM 1410 C CA . PRO A 1 209 ? 31.583 19.398 -39.508 1.00 45.81 209 PRO A CA 1
ATOM 1411 C C . PRO A 1 209 ? 30.693 18.622 -40.466 1.00 53.86 209 PRO A C 1
ATOM 1412 O O . PRO A 1 209 ? 29.553 18.999 -40.751 1.00 54.49 209 PRO A O 1
ATOM 1416 N N . GLU A 1 210 ? 31.242 17.516 -40.963 1.00 56.76 210 GLU A N 1
ATOM 1417 C CA . GLU A 1 210 ? 30.513 16.679 -41.904 1.00 62.78 210 GLU A CA 1
ATOM 1418 C C . GLU A 1 210 ? 29.604 15.722 -41.146 1.00 60.49 210 GLU A C 1
ATOM 1419 O O . GLU A 1 210 ? 29.921 15.282 -40.038 1.00 72.21 210 GLU A O 1
ATOM 1421 N N . GLU A 1 211 ? 28.455 15.422 -41.747 1.00 61.25 211 GLU A N 1
ATOM 1422 C CA . GLU A 1 211 ? 27.505 14.498 -41.145 1.00 68.98 211 GLU A CA 1
ATOM 1423 C C . GLU A 1 211 ? 28.218 13.215 -40.743 1.00 75.89 211 GLU A C 1
ATOM 1424 O O . GLU A 1 211 ? 28.962 12.628 -41.532 1.00 80.45 211 GLU A O 1
ATOM 1426 N N . GLU A 1 212 ? 28.036 12.809 -39.493 1.00 83.62 212 GLU A N 1
ATOM 1427 C CA . GLU A 1 212 ? 28.866 11.736 -38.972 1.00 89.28 212 GLU A CA 1
ATOM 1428 C C . GLU A 1 212 ? 28.416 10.404 -39.541 1.00 95.40 212 GLU A C 1
ATOM 1429 O O . GLU A 1 212 ? 27.236 10.046 -39.477 1.00 87.89 212 GLU A O 1
ATOM 1435 N N . VAL A 1 213 ? 29.368 9.682 -40.115 1.00 107.88 213 VAL A N 1
ATOM 1436 C CA . VAL A 1 213 ? 29.109 8.373 -40.697 1.00 109.47 213 VAL A CA 1
ATOM 1437 C C . VAL A 1 213 ? 28.807 7.383 -39.580 1.00 109.60 213 VAL A C 1
ATOM 1438 O O . VAL A 1 213 ? 29.554 7.294 -38.599 1.00 113.68 213 VAL A O 1
ATOM 1442 N N . ALA A 1 214 ? 27.678 6.683 -39.707 1.00 106.41 214 ALA A N 1
ATOM 1443 C CA . ALA A 1 214 ? 27.258 5.601 -38.827 1.00 110.79 214 ALA A CA 1
ATOM 1444 C C . ALA A 1 214 ? 27.503 5.938 -37.359 1.00 113.63 214 ALA A C 1
ATOM 1445 O O . ALA A 1 214 ? 28.469 5.440 -36.763 1.00 110.85 214 ALA A O 1
ATOM 1447 N N . PRO A 1 215 ? 26.675 6.790 -36.743 1.00 110.11 215 PRO A N 1
ATOM 1448 C CA . PRO A 1 215 ? 26.894 7.128 -35.328 1.00 112.26 215 PRO A CA 1
ATOM 1449 C C . PRO A 1 215 ? 26.530 5.989 -34.381 1.00 112.26 215 PRO A C 1
ATOM 1450 O O . PRO A 1 215 ? 25.411 5.948 -33.858 1.00 103.88 215 PRO A O 1
ATOM 1454 N N . ALA A 1 216 ? 27.476 5.079 -34.134 1.00 107.43 216 ALA A N 1
ATOM 1455 C CA . ALA A 1 216 ? 27.200 3.877 -33.352 1.00 95.43 216 ALA A CA 1
ATOM 1456 C C . ALA A 1 216 ? 26.861 4.221 -31.903 1.00 107.51 216 ALA A C 1
ATOM 1457 O O . ALA A 1 216 ? 27.597 4.958 -31.238 1.00 113.43 216 ALA A O 1
ATOM 1459 N N . SER A 1 217 ? 25.746 3.670 -31.411 1.00 106.50 217 SER A N 1
ATOM 1460 C CA . SER A 1 217 ? 25.233 3.955 -30.0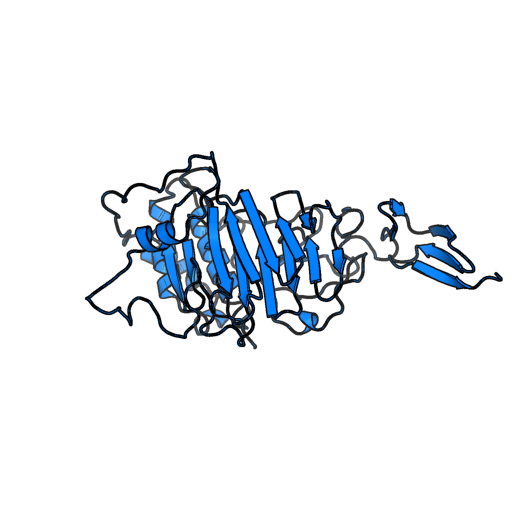66 1.00 97.18 217 SER A CA 1
ATOM 1461 C C . SER A 1 217 ? 25.813 2.936 -29.094 1.00 98.66 217 SER A C 1
ATOM 1462 O O . SER A 1 217 ? 25.209 1.901 -28.795 1.00 96.09 217 SER A O 1
ATOM 1464 N N . CYS A 1 218 ? 26.996 3.257 -28.582 1.00 98.19 218 CYS A N 1
ATOM 1465 C CA . CYS A 1 218 ? 27.770 2.360 -27.739 1.00 94.97 218 CYS A CA 1
ATOM 1466 C C . CYS A 1 218 ? 26.962 1.917 -26.532 1.00 92.45 218 CYS A C 1
ATOM 1467 O O . CYS A 1 218 ? 26.767 2.674 -25.580 1.00 97.96 218 CYS A O 1
ATOM 1470 N N . SER A 1 219 ? 26.461 0.689 -26.591 1.00 90.34 219 SER A N 1
ATOM 1471 C CA . SER A 1 219 ? 25.515 0.180 -25.614 1.00 92.27 219 SER A CA 1
ATOM 1472 C C . SER A 1 219 ? 26.122 -0.837 -24.658 1.00 84.79 219 SER A C 1
ATOM 1473 O O . SER A 1 219 ? 25.453 -1.242 -23.705 1.00 81.81 219 SER A O 1
ATOM 1476 N N . GLU A 1 220 ? 27.372 -1.235 -24.870 1.00 91.29 220 GLU A N 1
ATOM 1477 C CA . GLU A 1 220 ? 27.998 -2.337 -24.150 1.00 84.62 220 GLU A CA 1
ATOM 1478 C C . GLU A 1 220 ? 28.797 -1.888 -22.938 1.00 88.54 220 GLU A C 1
ATOM 1479 O O . GLU A 1 220 ? 29.303 -2.736 -22.197 1.00 88.59 220 GLU A O 1
ATOM 1485 N N . HIS A 1 221 ? 28.939 -0.585 -22.722 1.00 83.68 221 HIS A N 1
ATOM 1486 C CA . HIS A 1 221 ? 29.686 -0.079 -21.582 1.00 79.58 221 HIS A CA 1
ATOM 1487 C C . HIS A 1 221 ? 28.773 0.442 -20.483 1.00 83.07 221 HIS A C 1
ATOM 1488 O O . HIS A 1 221 ? 29.264 0.963 -19.478 1.00 79.44 221 HIS A O 1
ATOM 1495 N N . ARG A 1 222 ? 27.456 0.287 -20.644 1.00 78.89 222 ARG A N 1
ATOM 1496 C CA . ARG A 1 222 ? 26.508 0.862 -19.701 1.00 74.04 222 ARG A CA 1
ATOM 1497 C C . ARG A 1 222 ? 26.741 0.362 -18.286 1.00 79.64 222 ARG A C 1
ATOM 1498 O O . ARG A 1 222 ? 26.503 1.100 -17.321 1.00 81.60 222 ARG A O 1
ATOM 1506 N N . ALA A 1 223 ? 27.197 -0.882 -18.138 1.00 81.45 223 ALA A N 1
ATOM 1507 C CA . ALA A 1 223 ? 27.480 -1.400 -16.805 1.00 73.23 223 ALA A CA 1
ATOM 1508 C C . ALA A 1 223 ? 28.479 -0.502 -16.087 1.00 79.59 223 ALA A C 1
ATOM 1509 O O . ALA A 1 223 ? 28.174 0.065 -15.030 1.00 75.20 223 ALA A O 1
ATOM 1511 N N . GLU A 1 224 ? 29.670 -0.325 -16.677 1.00 80.85 224 GLU A N 1
ATOM 1512 C CA . GLU A 1 224 ? 30.714 0.466 -16.030 1.00 74.88 224 GLU A CA 1
ATOM 1513 C C . GLU A 1 224 ? 30.236 1.883 -15.739 1.00 72.27 224 GLU A C 1
ATOM 1514 O O . GLU A 1 224 ? 30.422 2.398 -14.631 1.00 71.77 224 GLU A O 1
ATOM 1520 N N . CYS A 1 225 ? 29.619 2.528 -16.729 1.00 71.45 225 CYS A N 1
ATOM 1521 C CA . CYS A 1 225 ? 29.161 3.906 -16.560 1.00 73.72 225 CYS A CA 1
ATOM 1522 C C . CYS A 1 225 ? 28.154 4.029 -15.423 1.00 74.66 225 CYS A C 1
ATOM 1523 O O . CYS A 1 225 ? 28.308 4.875 -14.534 1.00 77.82 225 CYS A O 1
ATOM 1526 N N . GLU A 1 226 ? 27.099 3.211 -15.444 1.00 75.68 226 GLU A N 1
ATOM 1527 C CA . GLU A 1 226 ? 26.131 3.262 -14.354 1.00 73.11 226 GLU A CA 1
ATOM 1528 C C . GLU A 1 226 ? 26.781 2.917 -13.022 1.00 72.12 226 GLU A C 1
ATOM 1529 O O . GLU A 1 226 ? 26.412 3.480 -11.986 1.00 73.58 226 GLU A O 1
ATOM 1535 N N . ARG A 1 227 ? 27.758 2.011 -13.034 1.00 71.67 227 ARG A N 1
ATOM 1536 C CA . ARG A 1 227 ? 28.540 1.730 -11.834 1.00 76.56 227 ARG A CA 1
ATOM 1537 C C . ARG A 1 227 ? 29.145 3.008 -11.258 1.00 79.39 227 ARG A C 1
ATOM 1538 O O . ARG A 1 227 ? 29.232 3.170 -10.033 1.00 78.47 227 ARG A O 1
ATOM 1546 N N . LEU A 1 228 ? 29.533 3.945 -12.133 1.00 73.63 228 LEU A N 1
ATOM 1547 C CA . LEU A 1 228 ? 30.260 5.137 -11.705 1.00 69.69 228 LEU A CA 1
ATOM 1548 C C . LEU A 1 228 ? 29.326 6.250 -11.237 1.00 75.62 228 LEU A C 1
ATOM 1549 O O . LEU A 1 228 ? 29.620 6.928 -10.245 1.00 72.69 228 LEU A O 1
ATOM 1554 N N . LEU A 1 229 ? 28.213 6.466 -11.938 1.00 72.77 229 LEU A N 1
ATOM 1555 C CA . LEU A 1 229 ? 27.259 7.507 -11.570 1.00 69.77 229 LEU A CA 1
ATOM 1556 C C . LEU A 1 229 ? 26.283 7.059 -10.487 1.00 68.80 229 LEU A C 1
ATOM 1557 O O . LEU A 1 229 ? 25.392 7.833 -10.117 1.00 64.76 229 LEU A O 1
ATOM 1562 N N . THR A 1 230 ? 26.433 5.837 -9.973 1.00 74.96 230 THR A N 1
ATOM 1563 C CA . THR A 1 230 ? 25.637 5.331 -8.861 1.00 68.45 230 THR A CA 1
ATOM 1564 C C . THR A 1 230 ? 26.436 5.206 -7.573 1.00 67.43 230 THR A C 1
ATOM 1565 O O . THR A 1 230 ? 25.858 4.861 -6.540 1.00 76.92 230 THR A O 1
ATOM 1569 N N . ALA A 1 231 ? 27.744 5.471 -7.609 1.00 64.49 231 ALA A N 1
ATOM 1570 C CA . ALA A 1 231 ? 28.623 5.239 -6.471 1.00 68.71 231 ALA A CA 1
ATOM 1571 C C . ALA A 1 231 ? 28.118 5.977 -5.242 1.00 62.04 231 ALA A C 1
ATOM 1572 O O . ALA A 1 231 ? 27.311 6.903 -5.357 1.00 66.02 231 ALA A O 1
ATOM 1574 N N . GLU A 1 232 ? 28.580 5.571 -4.060 1.00 64.80 232 GLU A N 1
ATOM 1575 C CA . GLU A 1 232 ? 28.050 6.152 -2.832 1.00 74.35 232 GLU A CA 1
ATOM 1576 C C . GLU A 1 232 ? 28.236 7.664 -2.785 1.00 70.19 232 GLU A C 1
ATOM 1577 O O . GLU A 1 232 ? 27.531 8.339 -2.025 1.00 75.19 232 GLU A O 1
ATOM 1579 N N . ALA A 1 233 ? 29.144 8.210 -3.607 1.00 65.74 233 ALA A N 1
ATOM 1580 C CA . ALA A 1 233 ? 29.430 9.642 -3.578 1.00 57.94 233 ALA A CA 1
ATOM 1581 C C . ALA A 1 233 ? 28.277 10.468 -4.133 1.00 62.98 233 ALA A C 1
ATOM 1582 O O . ALA A 1 233 ? 28.116 11.636 -3.755 1.00 56.93 233 ALA A O 1
ATOM 1584 N N . PHE A 1 234 ? 27.470 9.896 -5.028 1.00 55.37 234 PHE A N 1
ATOM 1585 C CA . PHE A 1 234 ? 26.328 10.598 -5.599 1.00 63.98 234 PHE A CA 1
ATOM 1586 C C . PHE A 1 234 ? 25.011 10.157 -4.974 1.00 62.16 234 PHE A C 1
ATOM 1587 O O . PHE A 1 234 ? 23.961 10.231 -5.621 1.00 57.77 234 PHE A O 1
ATOM 1595 N N . ALA A 1 235 ? 25.051 9.707 -3.718 1.00 65.63 235 ALA A N 1
ATOM 1596 C CA . ALA A 1 235 ? 23.824 9.349 -3.016 1.00 65.72 235 ALA A CA 1
ATOM 1597 C C . 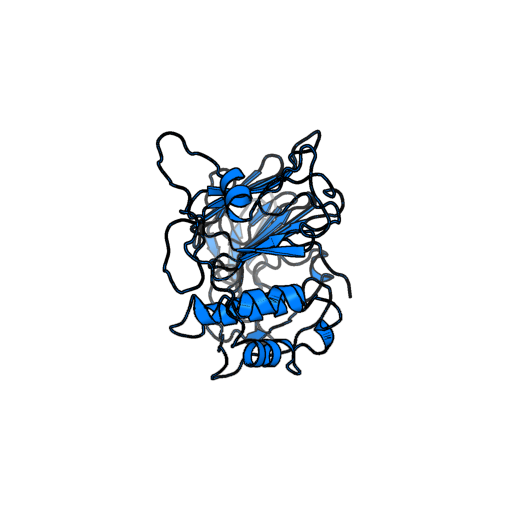ALA A 1 235 ? 22.810 10.491 -3.059 1.00 67.82 235 ALA A C 1
ATOM 1598 O O . ALA A 1 235 ? 21.668 10.310 -3.499 1.00 69.85 235 ALA A O 1
ATOM 1600 N N . ASP A 1 236 ? 23.230 11.690 -2.636 1.00 64.73 236 ASP A N 1
ATOM 1601 C CA . ASP A 1 236 ? 22.352 12.860 -2.608 1.00 68.51 236 ASP A CA 1
ATOM 1602 C C . ASP A 1 236 ? 21.894 13.294 -4.001 1.00 77.64 236 ASP A C 1
ATOM 1603 O O . ASP A 1 236 ? 20.882 13.997 -4.128 1.00 75.12 236 ASP A O 1
ATOM 1608 N N . CYS A 1 237 ? 22.597 12.888 -5.050 1.00 68.50 237 CYS A N 1
ATOM 1609 C CA . CYS A 1 237 ? 22.338 13.451 -6.361 1.00 69.05 237 CYS A CA 1
ATOM 1610 C C . CYS A 1 237 ? 21.330 12.651 -7.175 1.00 71.86 237 CYS A C 1
ATOM 1611 O O . CYS A 1 237 ? 20.809 13.171 -8.170 1.00 65.43 237 CYS A O 1
ATOM 1614 N N . GLN A 1 238 ? 21.023 11.415 -6.774 1.00 71.30 238 GLN A N 1
ATOM 1615 C CA . GLN A 1 238 ? 20.179 10.569 -7.613 1.00 72.68 238 GLN A CA 1
ATOM 1616 C C . GLN A 1 238 ? 18.769 11.126 -7.779 1.00 75.34 238 GLN A C 1
ATOM 1617 O O . GLN A 1 238 ? 18.109 10.828 -8.783 1.00 68.48 238 GLN A O 1
ATOM 1623 N N . ASP A 1 239 ? 18.307 11.950 -6.841 1.00 70.90 239 ASP A N 1
ATOM 1624 C CA . ASP A 1 239 ? 16.969 12.521 -6.887 1.00 74.82 239 ASP A CA 1
ATOM 1625 C C . ASP A 1 239 ? 16.963 13.989 -7.307 1.00 74.32 239 ASP A C 1
ATOM 1626 O O . ASP A 1 239 ? 15.920 14.642 -7.228 1.00 78.87 239 ASP A O 1
ATOM 1631 N N . LEU A 1 240 ? 18.093 14.521 -7.750 1.00 75.25 240 LEU A N 1
ATOM 1632 C CA . LEU A 1 240 ? 18.175 15.918 -8.158 1.00 71.63 240 LEU A CA 1
ATOM 1633 C C . LEU A 1 240 ? 18.533 16.096 -9.622 1.00 71.03 240 LEU A C 1
ATOM 1634 O O . LEU A 1 240 ? 18.042 17.026 -10.263 1.00 72.19 240 LEU A O 1
ATOM 1639 N N . VAL A 1 241 ? 19.368 15.221 -10.175 1.00 62.16 241 VAL A N 1
ATOM 1640 C CA . VAL A 1 241 ? 19.854 15.334 -11.541 1.00 63.51 241 VAL A CA 1
ATOM 1641 C C . VAL A 1 241 ? 19.443 14.067 -12.281 1.00 68.31 241 VAL A C 1
ATOM 1642 O O . VAL A 1 241 ? 19.721 12.968 -11.801 1.00 66.81 241 VAL A O 1
ATOM 1646 N N . PRO A 1 242 ? 18.795 14.172 -13.446 1.00 66.79 242 PRO A N 1
ATOM 1647 C CA . PRO A 1 242 ? 18.366 12.961 -14.157 1.00 57.18 242 PRO A CA 1
ATOM 1648 C C . PRO A 1 242 ? 19.571 12.211 -14.694 1.00 63.19 242 PRO A C 1
ATOM 1649 O O . PRO A 1 242 ? 20.382 12.762 -15.440 1.00 70.02 242 PRO A O 1
ATOM 1653 N N . LEU A 1 243 ? 19.659 10.935 -14.337 1.00 62.11 243 LEU A N 1
ATOM 1654 C CA . LEU A 1 243 ? 20.848 10.145 -14.608 1.00 63.87 243 LEU A CA 1
ATOM 1655 C C . LEU A 1 243 ? 20.982 9.709 -16.071 1.00 58.82 243 LEU A C 1
ATOM 1656 O O . LEU A 1 243 ? 22.110 9.515 -16.544 1.00 64.74 243 LEU A O 1
ATOM 1661 N N . GLU A 1 244 ? 19.882 9.590 -16.814 1.00 64.00 244 GLU A N 1
ATOM 1662 C CA . GLU A 1 244 ? 19.934 8.976 -18.145 1.00 65.51 244 GLU A CA 1
ATOM 1663 C C . GLU A 1 244 ? 20.734 9.762 -19.189 1.00 62.90 244 GLU A C 1
ATOM 1664 O O . GLU A 1 244 ? 21.493 9.147 -19.952 1.00 70.08 244 GLU A O 1
ATOM 1670 N N . PRO A 1 245 ? 20.589 11.091 -19.297 1.00 56.88 245 PRO A N 1
ATOM 1671 C CA . PRO A 1 245 ? 21.406 11.809 -20.293 1.00 56.91 245 PRO A CA 1
ATOM 1672 C C . PRO A 1 245 ? 22.902 11.643 -20.081 1.00 58.17 245 PRO A C 1
ATOM 1673 O O . PRO A 1 245 ? 23.654 11.526 -21.056 1.00 57.08 245 PRO A O 1
ATOM 1677 N N . TYR A 1 246 ? 23.356 11.609 -18.828 1.00 57.68 246 TYR A N 1
ATOM 1678 C CA . TYR A 1 246 ? 24.789 11.539 -18.575 1.00 56.30 246 TYR A CA 1
ATOM 1679 C C . TYR A 1 246 ? 25.331 10.146 -18.850 1.00 63.83 246 TYR A C 1
ATOM 1680 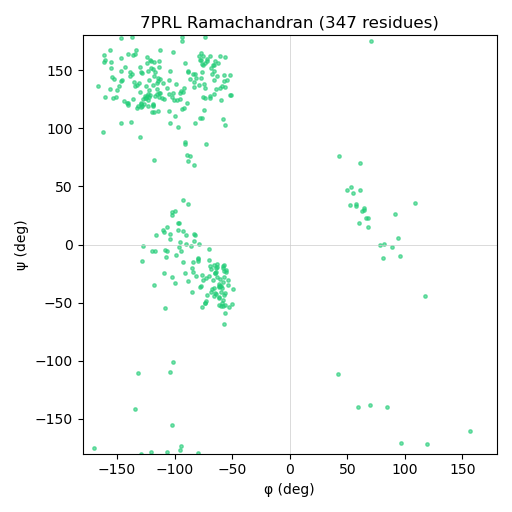O O . TYR A 1 246 ? 26.476 10.018 -19.292 1.00 57.54 246 TYR A O 1
ATOM 1689 N N . LEU A 1 247 ? 24.516 9.102 -18.659 1.00 70.44 247 LEU A N 1
ATOM 1690 C CA . LEU A 1 247 ? 24.952 7.756 -19.026 1.00 69.27 247 LEU A CA 1
ATOM 1691 C C . LEU A 1 247 ? 25.235 7.641 -20.514 1.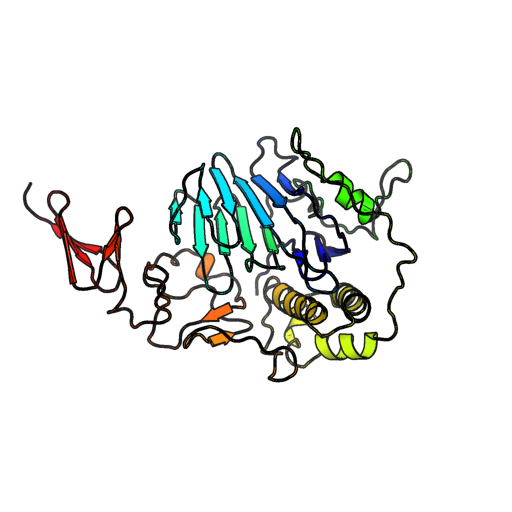00 68.18 247 LEU A C 1
ATOM 1692 O O . LEU A 1 247 ? 26.293 7.146 -20.918 1.00 69.10 247 LEU A O 1
ATOM 1697 N N . ARG A 1 248 ? 24.274 8.043 -21.348 1.00 67.84 248 ARG A N 1
ATOM 1698 C CA . ARG A 1 248 ? 24.465 7.917 -22.788 1.00 65.33 248 ARG A CA 1
ATOM 1699 C C . ARG A 1 248 ? 25.656 8.735 -23.260 1.00 66.16 248 ARG A C 1
ATOM 1700 O O . ARG A 1 248 ? 26.382 8.309 -24.167 1.00 73.19 248 ARG A O 1
ATOM 1708 N N . ALA A 1 249 ? 25.887 9.898 -22.643 1.00 59.30 249 ALA A N 1
ATOM 1709 C CA . ALA A 1 249 ? 27.093 10.662 -22.934 1.00 50.47 249 ALA A CA 1
ATOM 1710 C C . ALA A 1 249 ? 28.334 9.921 -22.468 1.00 56.78 249 ALA A C 1
ATOM 1711 O O . ALA A 1 249 ? 29.405 10.053 -23.068 1.00 56.86 249 ALA A O 1
ATOM 1713 N N . CYS A 1 250 ? 28.200 9.129 -21.410 1.00 58.27 250 CYS A N 1
ATOM 1714 C CA . CYS A 1 250 ? 29.316 8.378 -20.852 1.00 61.61 250 CYS A CA 1
ATOM 1715 C C . CYS A 1 250 ? 29.635 7.152 -21.704 1.00 67.61 250 CYS A C 1
ATOM 1716 O O . CYS A 1 250 ? 30.806 6.784 -21.865 1.00 63.31 250 CYS A O 1
ATOM 1719 N N . GLN A 1 251 ? 28.601 6.517 -22.263 1.00 72.80 251 GLN A N 1
ATOM 1720 C CA . GLN A 1 251 ? 28.820 5.463 -23.246 1.00 70.27 251 GLN A CA 1
ATOM 1721 C C . GLN A 1 251 ? 29.479 6.018 -24.504 1.00 71.40 251 GLN A C 1
ATOM 1722 O O . GLN A 1 251 ? 30.375 5.385 -25.078 1.00 69.55 251 GLN A O 1
ATOM 1728 N N . GLN A 1 252 ? 29.038 7.198 -24.952 1.00 64.56 252 GLN A N 1
ATOM 1729 C CA A GLN A 1 252 ? 29.666 7.832 -26.104 0.59 62.20 252 GLN A CA 1
ATOM 1730 C CA B GLN A 1 252 ? 29.667 7.838 -26.104 0.41 62.25 252 GLN A CA 1
ATOM 1731 C C . GLN A 1 252 ? 31.148 8.100 -25.847 1.00 68.00 252 GLN A C 1
ATOM 1732 O O . GLN A 1 252 ? 31.982 7.911 -26.738 1.00 70.81 252 GLN A O 1
ATOM 1743 N N . ASP A 1 253 ? 31.497 8.527 -24.625 1.00 65.52 253 ASP A N 1
ATOM 1744 C CA . ASP A 1 253 ? 32.897 8.808 -24.306 1.00 68.61 253 ASP A CA 1
ATOM 1745 C C . ASP A 1 253 ? 33.755 7.552 -24.392 1.00 72.35 253 ASP A C 1
ATOM 1746 O O . ASP A 1 253 ? 34.875 7.590 -24.914 1.00 71.69 253 ASP A O 1
ATOM 1751 N N . ARG A 1 254 ? 33.250 6.431 -23.868 1.00 73.17 254 ARG A N 1
ATOM 1752 C CA . ARG A 1 254 ? 34.051 5.217 -23.767 1.00 73.46 254 ARG A CA 1
ATOM 1753 C C . ARG A 1 254 ? 34.436 4.649 -25.131 1.00 77.04 254 ARG A C 1
ATOM 1754 O O . ARG A 1 254 ? 35.450 3.949 -25.236 1.00 80.43 254 ARG A O 1
ATOM 1762 N N . CYS A 1 255 ? 33.670 4.948 -26.184 1.00 74.38 255 CYS A N 1
ATOM 1763 C CA . CYS A 1 255 ? 33.951 4.408 -27.507 1.00 80.07 255 CYS A CA 1
ATOM 1764 C C . CYS A 1 255 ? 34.472 5.432 -28.509 1.00 79.89 255 CYS A C 1
ATOM 1765 O O . CYS A 1 255 ? 35.140 5.036 -29.467 1.00 83.62 255 CYS A O 1
ATOM 1768 N N . ARG A 1 256 ? 34.176 6.723 -28.338 1.00 75.91 256 ARG A N 1
ATOM 1769 C CA . ARG A 1 256 ? 34.808 7.724 -29.191 1.00 68.19 256 ARG A CA 1
ATOM 1770 C C . ARG A 1 256 ? 36.185 8.126 -28.673 1.00 73.44 256 ARG A C 1
ATOM 1771 O O . ARG A 1 256 ? 37.019 8.606 -29.448 1.00 73.46 256 ARG A O 1
ATOM 1779 N N . CYS A 1 257 ? 36.442 7.948 -27.376 1.00 73.82 257 CYS A N 1
ATOM 1780 C CA . CYS A 1 257 ? 37.729 8.265 -26.760 1.00 74.45 257 CYS A CA 1
ATOM 1781 C C . CYS A 1 257 ? 38.327 6.974 -26.206 1.00 82.50 257 CYS A C 1
ATOM 1782 O O . CYS A 1 257 ? 38.379 6.771 -24.984 1.00 84.14 257 CYS A O 1
ATOM 1785 N N . PRO A 1 258 ? 38.809 6.087 -27.083 1.00 81.39 258 PRO A N 1
ATOM 1786 C CA . PRO A 1 258 ? 39.193 4.741 -26.639 1.00 83.21 258 PRO A CA 1
ATOM 1787 C C . PRO A 1 258 ? 40.554 4.673 -25.971 1.00 78.88 258 PRO A C 1
ATOM 1788 O O . PRO A 1 258 ? 40.853 3.658 -25.323 1.00 70.41 258 PRO A O 1
ATOM 1792 N N . GLY A 1 259 ? 41.379 5.709 -26.103 1.00 75.72 259 GLY A N 1
ATOM 1793 C CA . GLY A 1 259 ? 42.699 5.709 -25.505 1.00 79.52 259 GLY A CA 1
ATOM 1794 C C . GLY A 1 259 ? 42.683 5.496 -24.007 1.00 79.07 259 GLY A C 1
ATOM 1795 O O . GLY A 1 259 ? 43.117 4.451 -23.510 1.00 76.93 259 GLY A O 1
ATOM 1796 N N . GLY A 1 260 ? 42.174 6.475 -23.278 1.00 78.00 260 GLY A N 1
ATOM 1797 C CA . GLY A 1 260 ? 42.192 6.441 -21.829 1.00 72.38 260 GLY A CA 1
ATOM 1798 C C . GLY A 1 260 ? 40.847 6.837 -21.261 1.00 73.49 260 GLY A C 1
ATOM 1799 O O . GLY A 1 260 ? 39.792 6.476 -21.777 1.00 76.59 260 GLY A O 1
ATOM 1800 N N . ASP A 1 261 ? 40.902 7.590 -20.165 1.00 73.59 261 ASP A N 1
ATOM 1801 C CA . ASP A 1 261 ? 39.721 7.955 -19.397 1.00 65.42 261 ASP A CA 1
ATOM 1802 C C . ASP A 1 261 ? 39.459 9.455 -19.392 1.00 66.45 261 ASP A C 1
ATOM 1803 O O . ASP A 1 261 ? 38.576 9.910 -18.652 1.00 61.56 261 ASP A O 1
ATOM 1808 N N . THR A 1 262 ? 40.194 10.232 -20.199 1.00 61.91 262 THR A N 1
ATOM 1809 C CA . THR A 1 262 ? 40.060 11.686 -20.162 1.00 61.97 262 THR A CA 1
ATOM 1810 C C . THR A 1 262 ? 38.627 12.132 -20.427 1.00 67.93 262 THR A C 1
ATOM 1811 O O . THR A 1 262 ? 38.115 13.026 -19.742 1.00 61.88 262 THR A O 1
ATOM 1815 N N . CYS A 1 263 ? 37.963 11.520 -21.412 1.00 62.69 263 CYS A N 1
ATOM 1816 C CA . CYS A 1 263 ? 36.622 11.962 -21.791 1.00 56.47 263 CYS A CA 1
ATOM 1817 C C . CYS A 1 263 ? 35.591 11.560 -20.746 1.00 54.25 263 CYS A C 1
ATOM 1818 O O . CYS A 1 263 ? 34.778 12.380 -20.304 1.00 51.10 263 CYS A O 1
ATOM 1821 N N . VAL A 1 264 ? 35.609 10.296 -20.331 1.00 52.36 264 VAL A N 1
ATOM 1822 C CA . VAL A 1 264 ? 34.561 9.836 -19.437 1.00 56.71 264 VAL A CA 1
ATOM 1823 C C . VAL A 1 264 ? 34.688 10.465 -18.058 1.00 60.26 264 VAL A C 1
ATOM 1824 O O . VAL A 1 264 ? 33.714 10.491 -17.300 1.00 59.19 264 VAL A O 1
ATOM 1828 N N . CYS A 1 265 ? 35.845 11.012 -17.710 1.00 57.23 265 CYS A N 1
ATOM 1829 C CA . CYS A 1 265 ? 35.900 11.723 -16.446 1.00 48.74 265 CYS A CA 1
ATOM 1830 C C . CYS A 1 265 ? 35.449 13.173 -16.554 1.00 59.23 265 CYS A C 1
ATOM 1831 O O . CYS A 1 265 ? 35.063 13.759 -15.529 1.00 53.44 265 CYS A O 1
ATOM 1834 N N . SER A 1 266 ? 35.460 13.761 -17.760 1.00 47.71 266 SER A N 1
ATOM 1835 C CA . SER A 1 266 ? 34.770 15.036 -17.945 1.00 49.12 266 SER A CA 1
ATOM 1836 C C . SER A 1 266 ? 33.280 14.881 -17.674 1.00 50.04 266 SER A C 1
ATOM 1837 O O . SER A 1 266 ? 32.633 15.786 -17.133 1.00 45.19 266 SER A O 1
ATOM 1840 N N . THR A 1 267 ? 32.724 13.732 -18.051 1.00 55.76 267 THR A N 1
ATOM 1841 C CA . THR A 1 267 ? 31.295 13.493 -17.924 1.00 53.96 267 THR A CA 1
ATOM 1842 C C . THR A 1 267 ? 30.912 13.164 -16.488 1.00 37.80 267 THR A C 1
ATOM 1843 O O . THR A 1 267 ? 29.846 13.574 -16.020 1.00 45.57 267 THR A O 1
ATOM 1847 N N . VAL A 1 268 ? 31.760 12.439 -15.763 1.00 50.69 268 VAL A N 1
ATOM 1848 C CA . VAL A 1 268 ? 31.495 12.266 -14.336 1.00 52.77 268 VAL A CA 1
ATOM 1849 C C . VAL A 1 268 ? 31.674 13.586 -13.593 1.00 46.00 268 VAL A C 1
ATOM 1850 O O . VAL A 1 268 ? 30.861 13.938 -12.733 1.00 44.35 268 VAL A O 1
ATOM 1854 N N . ALA A 1 269 ? 32.702 14.361 -13.943 1.00 42.01 269 ALA A N 1
ATOM 1855 C CA . ALA A 1 269 ? 32.822 15.688 -13.351 1.00 41.40 269 ALA A CA 1
ATOM 1856 C C . ALA A 1 269 ? 31.567 16.508 -13.599 1.00 40.85 269 ALA A C 1
ATOM 1857 O O . ALA A 1 269 ? 31.075 17.199 -12.697 1.00 39.66 269 ALA A O 1
ATOM 1859 N N . GLU A 1 270 ? 31.018 16.426 -14.811 1.00 47.29 270 GLU A N 1
ATOM 1860 C CA . GLU A 1 270 ? 29.854 17.233 -15.148 1.00 40.42 270 GLU A CA 1
ATOM 1861 C C . GLU A 1 270 ? 28.628 16.783 -14.357 1.00 38.06 270 GLU A C 1
ATOM 1862 O O . GLU A 1 270 ? 27.821 17.616 -13.926 1.00 37.90 270 GLU A O 1
ATOM 1868 N N . PHE A 1 271 ? 28.469 15.472 -14.156 1.00 35.58 271 PHE A N 1
ATOM 1869 C CA . PHE A 1 271 ? 27.407 14.986 -13.274 1.00 45.04 271 PHE A CA 1
ATOM 1870 C C . PHE A 1 271 ? 27.567 15.562 -11.866 1.00 34.73 271 PHE A C 1
ATOM 1871 O O . PHE A 1 271 ? 26.625 16.125 -11.305 1.00 42.20 271 PHE A O 1
ATOM 1879 N N . SER A 1 272 ? 28.771 15.463 -11.299 1.00 40.04 272 SER A N 1
ATOM 1880 C CA . SER A 1 272 ? 29.071 16.127 -10.036 1.00 42.27 272 SER A CA 1
ATOM 1881 C C . SER A 1 272 ? 28.669 17.603 -10.073 1.00 46.45 272 SER A C 1
ATOM 1882 O O . SER A 1 272 ? 27.958 18.086 -9.181 1.00 48.13 272 SER A O 1
ATOM 1885 N N . ARG A 1 273 ? 29.109 18.332 -11.108 1.00 45.12 273 ARG A N 1
ATOM 1886 C CA . ARG A 1 273 ? 28.791 19.757 -11.224 1.00 41.09 273 ARG A CA 1
ATOM 1887 C C . ARG A 1 273 ? 27.285 19.993 -11.291 1.00 43.23 273 ARG A C 1
ATOM 1888 O O . ARG A 1 273 ? 26.771 20.935 -10.680 1.00 46.43 273 ARG A O 1
ATOM 1896 N N . GLN A 1 274 ? 26.555 19.156 -12.030 1.00 47.40 274 GLN A N 1
ATOM 1897 C CA . GLN A 1 274 ? 25.111 19.363 -12.130 1.00 45.64 274 GLN A CA 1
ATOM 1898 C C . GLN A 1 274 ? 24.433 19.150 -10.785 1.00 49.21 274 GLN A C 1
ATOM 1899 O O . GLN A 1 274 ? 23.468 19.848 -10.449 1.00 53.56 274 GLN A O 1
ATOM 1905 N N . CYS A 1 275 ? 24.912 18.180 -10.010 1.00 46.80 275 CYS A N 1
ATOM 1906 C CA . CYS A 1 275 ? 24.379 17.978 -8.667 1.00 49.08 275 CYS A CA 1
ATOM 1907 C C . CYS A 1 275 ? 24.541 19.240 -7.833 1.00 47.65 275 CYS A C 1
ATOM 1908 O O . CYS A 1 275 ? 23.564 19.763 -7.282 1.00 42.15 275 CYS A O 1
ATOM 1911 N N . SER A 1 276 ? 25.770 19.769 -7.778 1.00 39.39 276 SER A N 1
ATOM 1912 C CA A SER A 1 276 ? 26.034 20.970 -6.991 0.76 43.23 276 SER A CA 1
ATOM 1913 C CA B SER A 1 276 ? 26.037 20.969 -6.992 0.24 43.53 276 SER A CA 1
ATOM 1914 C C . SER A 1 276 ? 25.156 22.134 -7.431 1.00 46.61 276 SER A C 1
ATOM 1915 O O . SER A 1 276 ? 24.578 22.835 -6.593 1.00 43.74 276 SER A O 1
ATOM 1920 N N . HIS A 1 277 ? 25.037 22.359 -8.744 1.00 49.30 277 HIS A N 1
ATOM 1921 C CA . HIS A 1 277 ? 24.215 23.479 -9.202 1.00 53.64 277 HIS A CA 1
ATOM 1922 C C . HIS A 1 277 ? 22.724 23.264 -8.980 1.00 47.54 277 HIS A C 1
ATOM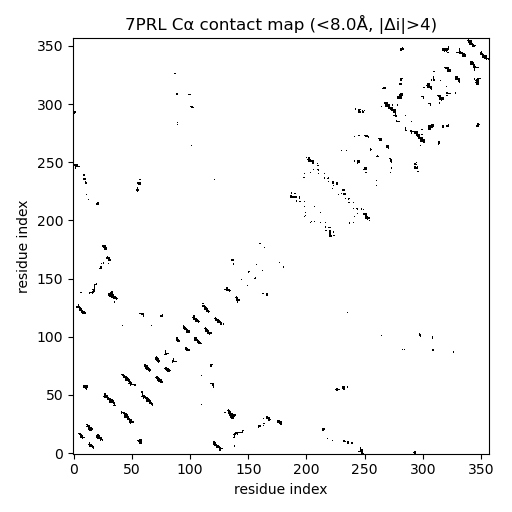 1923 O O . HIS A 1 277 ? 21.958 24.226 -9.083 1.00 49.84 277 HIS A O 1
ATOM 1930 N N . ALA A 1 278 ? 22.296 22.044 -8.671 1.00 48.45 278 ALA A N 1
ATOM 1931 C CA . ALA A 1 278 ? 20.908 21.764 -8.337 1.00 48.36 278 ALA A CA 1
ATOM 1932 C C . ALA A 1 278 ? 20.660 21.722 -6.828 1.00 53.59 278 ALA A C 1
ATOM 1933 O O . ALA A 1 278 ? 19.661 21.142 -6.398 1.00 56.14 278 ALA A O 1
ATOM 1935 N N . GLY A 1 279 ? 21.566 22.295 -6.019 1.00 56.16 279 GLY A N 1
ATOM 1936 C CA . GLY A 1 279 ? 21.415 22.382 -4.579 1.00 51.64 279 GLY A CA 1
ATOM 1937 C C . GLY A 1 279 ? 21.950 21.213 -3.769 1.00 56.49 279 GLY A C 1
ATOM 1938 O O . GLY A 1 279 ? 21.880 21.252 -2.527 1.00 53.37 279 GLY A O 1
ATOM 1939 N N . GLY A 1 280 ? 22.481 20.177 -4.422 1.00 51.67 280 GLY A N 1
ATOM 1940 C CA . GLY A 1 280 ? 22.960 18.998 -3.733 1.00 48.31 280 GLY A CA 1
ATOM 1941 C C . GLY A 1 280 ? 24.446 19.054 -3.422 1.00 54.64 280 GLY A C 1
ATOM 1942 O O . GLY A 1 280 ? 25.157 20.003 -3.761 1.00 44.23 280 GLY A O 1
ATOM 1943 N N . ARG A 1 281 ? 24.915 17.994 -2.758 1.00 52.48 281 ARG A N 1
ATOM 1944 C CA . ARG A 1 281 ? 26.291 17.893 -2.272 1.00 58.18 281 ARG A CA 1
ATOM 1945 C C . ARG A 1 281 ? 26.881 16.563 -2.715 1.00 57.53 281 ARG A C 1
ATOM 1946 O O . ARG A 1 281 ? 26.711 15.543 -2.031 1.00 59.08 281 ARG A O 1
ATOM 1954 N N . PRO A 1 282 ? 27.564 16.522 -3.859 1.00 58.28 282 PRO A N 1
ATOM 1955 C CA . PRO A 1 282 ? 28.303 15.310 -4.213 1.00 59.65 282 PRO A CA 1
ATOM 1956 C C . PRO A 1 282 ? 29.445 15.110 -3.235 1.00 55.51 282 PRO A C 1
ATOM 1957 O O . PRO A 1 282 ? 29.927 16.054 -2.606 1.00 51.91 282 PRO A O 1
ATOM 1961 N N . GLY A 1 283 ? 29.860 13.851 -3.095 1.00 55.36 283 GLY A N 1
ATOM 1962 C CA . GLY A 1 283 ? 31.016 13.506 -2.300 1.00 52.22 283 GLY A CA 1
ATOM 1963 C C . GLY A 1 283 ? 32.265 13.386 -3.156 1.00 55.00 283 GLY A C 1
ATOM 1964 O O . GLY A 1 283 ? 32.261 13.612 -4.363 1.00 62.75 283 GLY A O 1
ATOM 1965 N N . ASN A 1 284 ? 33.356 13.011 -2.501 1.00 63.08 284 ASN A N 1
ATOM 1966 C CA . ASN A 1 284 ? 34.637 12.875 -3.189 1.00 60.18 284 ASN A CA 1
ATOM 1967 C C . ASN A 1 284 ? 34.667 11.510 -3.868 1.00 61.54 284 ASN A C 1
ATOM 1968 O O . ASN A 1 284 ? 34.821 10.476 -3.218 1.00 69.71 284 ASN A O 1
ATOM 1973 N N . TRP A 1 285 ? 34.500 11.509 -5.189 1.00 61.43 285 TRP A N 1
ATOM 1974 C CA . TRP A 1 285 ? 34.421 10.286 -5.970 1.00 54.63 285 TRP A CA 1
ATOM 1975 C C . TRP A 1 285 ? 35.734 9.922 -6.643 1.00 62.22 285 TRP A C 1
ATOM 1976 O O . TRP A 1 285 ? 35.836 8.826 -7.208 1.00 70.59 285 TRP A O 1
ATOM 1987 N N . ARG A 1 286 ? 36.725 10.808 -6.619 1.00 57.37 286 ARG A N 1
ATOM 1988 C CA . ARG A 1 286 ? 37.978 10.573 -7.317 1.00 59.43 286 ARG A CA 1
ATOM 1989 C C . ARG A 1 286 ? 38.955 9.816 -6.424 1.00 61.89 286 ARG A C 1
ATOM 1990 O O . ARG A 1 286 ? 38.950 9.962 -5.199 1.00 61.20 286 ARG A O 1
ATOM 1998 N N . THR A 1 287 ? 39.797 8.996 -7.058 1.00 63.88 287 THR A N 1
ATOM 1999 C CA . THR A 1 287 ? 40.809 8.206 -6.372 1.00 64.84 287 THR A CA 1
ATOM 2000 C C . THR A 1 287 ? 42.112 8.268 -7.163 1.00 66.05 287 THR A C 1
ATOM 2001 O O . THR A 1 287 ? 42.195 8.898 -8.224 1.00 63.88 287 THR A O 1
ATOM 2005 N N . ALA A 1 288 ? 43.140 7.599 -6.628 1.00 69.91 288 ALA A N 1
ATOM 2006 C CA . ALA A 1 288 ? 44.464 7.614 -7.248 1.00 67.22 288 ALA A CA 1
ATOM 2007 C C . ALA A 1 288 ? 44.434 7.034 -8.656 1.00 62.84 288 ALA A C 1
ATOM 2008 O O . ALA A 1 288 ? 45.174 7.483 -9.538 1.00 68.22 288 ALA A O 1
ATOM 2010 N N . THR A 1 289 ? 43.605 6.019 -8.877 1.00 65.47 289 THR A N 1
ATOM 2011 C CA . THR A 1 289 ? 43.455 5.404 -10.187 1.00 66.01 289 THR A CA 1
ATOM 2012 C C . THR A 1 289 ? 42.216 5.887 -10.936 1.00 69.04 289 THR A C 1
ATOM 2013 O O . THR A 1 289 ? 42.249 5.985 -12.169 1.00 69.36 289 THR A O 1
ATOM 2017 N N . LEU A 1 290 ? 41.132 6.201 -10.220 1.00 62.84 290 LEU A N 1
ATOM 2018 C CA . LEU A 1 290 ? 39.903 6.712 -10.828 1.00 59.02 290 LEU A CA 1
ATOM 2019 C C . LEU A 1 290 ? 39.990 8.233 -10.897 1.00 64.87 290 LEU A C 1
ATOM 2020 O O . LEU A 1 290 ? 39.411 8.968 -10.092 1.00 66.64 290 LEU A O 1
ATOM 2025 N N . CYS A 1 291 ? 40.758 8.700 -11.872 1.00 63.26 291 CYS A N 1
ATOM 2026 C CA . CYS A 1 291 ? 40.817 10.098 -12.281 1.00 65.43 291 CYS A CA 1
ATOM 2027 C C . CYS A 1 291 ? 41.291 11.034 -11.185 1.00 64.09 291 CYS A C 1
ATOM 2028 O O . CYS A 1 291 ? 40.521 11.863 -10.682 1.00 64.34 291 CYS A O 1
ATOM 2031 N N . PRO A 1 292 ? 42.563 10.958 -10.833 1.00 63.71 292 PRO A N 1
ATOM 2032 C CA . PRO A 1 292 ? 43.093 11.860 -9.813 1.00 67.58 292 PRO A CA 1
ATOM 2033 C C . PRO A 1 292 ? 43.003 13.301 -10.290 1.00 62.49 292 PRO A C 1
ATOM 2034 O O . PRO A 1 292 ? 43.156 13.593 -11.477 1.00 68.03 292 PRO A O 1
ATOM 2038 N N . LYS A 1 293 ? 42.741 14.208 -9.356 1.00 65.30 293 LYS A N 1
ATOM 2039 C CA . LYS A 1 293 ? 42.812 15.635 -9.644 1.00 61.20 293 LYS A CA 1
ATOM 2040 C C . LYS A 1 293 ? 43.408 16.337 -8.436 1.00 55.90 293 LYS A C 1
ATOM 2041 O O . LYS A 1 293 ? 42.868 16.236 -7.328 1.00 75.18 293 LYS A O 1
ATOM 2047 N N . THR A 1 294 ? 44.523 17.031 -8.648 1.00 56.23 294 THR A N 1
ATOM 2048 C CA . THR A 1 294 ? 45.272 17.687 -7.587 1.00 63.33 294 THR A CA 1
ATOM 2049 C C . THR A 1 294 ? 45.414 19.169 -7.916 1.00 64.08 294 THR A C 1
ATOM 2050 O O . THR A 1 294 ? 45.248 19.584 -9.068 1.00 63.68 294 THR A O 1
ATOM 2054 N N . CYS A 1 295 ? 45.716 19.967 -6.893 1.00 52.99 295 CYS A N 1
ATOM 2055 C CA . CYS A 1 295 ? 45.890 21.406 -7.026 1.00 46.59 295 CYS A CA 1
ATOM 2056 C C . CYS A 1 295 ? 47.345 21.788 -6.756 1.00 52.88 295 CYS A C 1
ATOM 2057 O O . CYS A 1 295 ? 48.088 21.029 -6.116 1.00 52.69 295 CYS A O 1
ATOM 2060 N N . PRO A 1 296 ? 47.801 22.945 -7.246 1.00 55.21 296 PRO A N 1
ATOM 2061 C CA . PRO A 1 296 ? 49.192 23.348 -7.014 1.00 49.95 296 PRO A CA 1
ATOM 2062 C C . PRO A 1 296 ? 49.431 23.759 -5.574 1.00 49.27 296 PRO A C 1
ATOM 2063 O O . PRO A 1 296 ? 48.516 24.165 -4.851 1.00 43.52 296 PRO A O 1
ATOM 2067 N N . GLY A 1 297 ? 50.703 23.688 -5.185 1.00 51.36 297 GLY A N 1
ATOM 2068 C CA . GLY A 1 297 ? 51.078 24.092 -3.847 1.00 42.87 297 GLY A CA 1
ATOM 2069 C C . GLY A 1 297 ? 50.347 23.264 -2.815 1.00 44.21 297 GLY A C 1
ATOM 2070 O O . GLY A 1 297 ? 50.146 22.054 -2.975 1.00 47.37 297 GLY A O 1
ATOM 2071 N N . ASN A 1 298 ? 49.916 23.927 -1.746 1.00 39.79 298 ASN A N 1
ATOM 2072 C CA . ASN A 1 298 ? 49.184 23.266 -0.674 1.00 56.54 298 ASN A CA 1
ATOM 2073 C C . ASN A 1 298 ? 47.671 23.491 -0.780 1.00 53.41 298 ASN A C 1
ATOM 2074 O O . ASN A 1 298 ? 46.967 23.493 0.234 1.00 50.33 298 ASN A O 1
ATOM 2079 N N . LEU A 1 299 ? 47.162 23.685 -1.994 1.00 49.88 299 LEU A N 1
ATOM 2080 C CA . LEU A 1 299 ? 45.730 23.779 -2.223 1.00 45.51 299 LEU A CA 1
ATOM 2081 C C . LEU A 1 299 ? 45.088 22.398 -2.173 1.00 45.32 299 LEU A C 1
ATOM 2082 O O . LEU A 1 299 ? 45.689 21.391 -2.558 1.00 48.86 299 LEU A O 1
ATOM 2087 N N . VAL A 1 300 ? 43.840 22.368 -1.718 1.00 41.69 300 VAL A N 1
ATOM 2088 C CA . VAL A 1 300 ? 43.082 21.140 -1.522 1.00 44.78 300 VAL A CA 1
ATOM 2089 C C . VAL A 1 300 ? 41.928 21.115 -2.516 1.00 49.56 300 VAL A C 1
ATOM 2090 O O . VAL A 1 300 ? 41.190 22.101 -2.643 1.00 44.69 300 VAL A O 1
ATOM 2094 N N . TYR A 1 301 ? 41.775 19.997 -3.228 1.00 47.77 301 TYR A N 1
ATOM 2095 C CA . TYR A 1 301 ? 40.654 19.826 -4.146 1.00 54.45 301 TYR A CA 1
ATOM 2096 C C . TYR A 1 301 ? 39.464 19.214 -3.411 1.00 51.51 301 TYR A C 1
ATOM 2097 O O . TYR A 1 301 ? 39.567 18.124 -2.837 1.00 60.51 301 TYR A O 1
ATOM 2106 N N . LEU A 1 302 ? 38.340 19.920 -3.431 1.00 52.03 302 LEU A N 1
ATOM 2107 C CA . LEU A 1 302 ? 37.095 19.478 -2.815 1.00 46.13 302 LEU A CA 1
ATOM 2108 C C . LEU A 1 302 ? 36.005 19.450 -3.875 1.00 48.58 302 LEU A C 1
ATOM 2109 O O . LEU A 1 302 ? 35.833 20.426 -4.607 1.00 46.88 302 LEU A O 1
ATOM 2114 N N . GLU A 1 303 ? 35.283 18.330 -3.969 1.00 51.91 303 GLU A N 1
ATOM 2115 C CA . GLU A 1 303 ? 34.133 18.275 -4.870 1.00 45.94 303 GLU A CA 1
ATOM 2116 C C . GLU A 1 303 ? 33.035 19.255 -4.476 1.00 42.56 303 GLU A C 1
ATOM 2117 O O . GLU A 1 303 ? 32.160 19.549 -5.301 1.00 51.08 303 GLU A O 1
ATOM 2123 N N . SER A 1 304 ? 33.057 19.771 -3.247 1.00 41.86 304 SER A N 1
ATOM 2124 C CA . SER A 1 304 ? 32.013 20.684 -2.786 1.00 45.66 304 SER A CA 1
ATOM 2125 C C . SER A 1 304 ? 32.545 21.422 -1.558 1.00 51.90 304 SER A C 1
ATOM 2126 O O . SER A 1 304 ? 32.471 20.901 -0.443 1.00 54.43 304 SER A O 1
ATOM 2129 N N . GLY A 1 305 ? 33.068 22.632 -1.776 1.00 43.55 305 GLY A N 1
ATOM 2130 C CA . GLY A 1 305 ? 33.473 23.521 -0.715 1.00 48.49 305 GLY A CA 1
ATOM 2131 C C . GLY A 1 305 ? 32.709 24.836 -0.773 1.00 46.06 305 GLY A C 1
ATOM 2132 O O . GLY A 1 305 ? 31.854 25.044 -1.634 1.00 44.35 305 GLY A O 1
ATOM 2133 N N . SER A 1 306 ? 33.052 25.727 0.162 1.00 46.58 306 SER A N 1
ATOM 2134 C CA . SER A 1 306 ? 32.355 26.997 0.298 1.00 47.77 306 SER A CA 1
ATOM 2135 C C . SER A 1 306 ? 32.400 27.800 -1.005 1.00 49.03 306 SER A C 1
ATOM 2136 O O . SER A 1 306 ? 33.389 27.761 -1.737 1.00 50.97 306 SER A O 1
ATOM 2139 N N . PRO A 1 307 ? 31.349 28.561 -1.310 1.00 52.02 307 PRO A N 1
ATOM 2140 C CA . PRO A 1 307 ? 31.416 29.482 -2.452 1.00 57.26 307 PRO A CA 1
ATOM 2141 C C . PRO A 1 307 ? 32.166 30.767 -2.152 1.00 50.90 307 PRO A C 1
ATOM 2142 O O . PRO A 1 307 ? 32.273 31.622 -3.039 1.00 61.99 307 PRO A O 1
ATOM 2146 N N . CYS A 1 308 ? 32.683 30.916 -0.936 1.00 55.38 308 CYS A N 1
ATOM 2147 C CA . CYS A 1 308 ? 33.185 32.191 -0.429 1.00 58.24 308 CYS A CA 1
ATOM 2148 C C . CYS A 1 308 ? 34.357 31.916 0.490 1.00 56.46 308 CYS A C 1
ATOM 2149 O O . CYS A 1 308 ? 34.170 31.503 1.640 1.00 62.92 308 CYS A O 1
ATOM 2152 N N . MET A 1 309 ? 35.554 32.170 -0.001 1.00 58.13 309 MET A N 1
ATOM 2153 C CA . MET A 1 309 ? 36.745 32.087 0.818 1.00 52.66 309 MET A CA 1
ATOM 2154 C C . MET A 1 309 ? 37.336 33.477 0.975 1.00 52.29 309 MET A C 1
ATOM 2155 O O . MET A 1 309 ? 37.119 34.364 0.142 1.00 53.07 309 MET A O 1
ATOM 2160 N N . ASP A 1 310 ? 38.037 33.678 2.080 1.00 46.30 310 ASP A N 1
ATOM 2161 C CA . ASP A 1 310 ? 38.830 34.878 2.200 1.00 44.57 310 ASP A CA 1
ATOM 2162 C C . ASP A 1 310 ? 39.986 34.818 1.202 1.00 38.47 310 ASP A C 1
ATOM 2163 O O . ASP A 1 310 ? 40.514 33.750 0.880 1.00 30.14 310 ASP A O 1
ATOM 2168 N N . THR A 1 311 ? 40.352 35.987 0.700 1.00 32.49 311 THR A N 1
ATOM 2169 C CA . THR A 1 311 ? 41.395 36.155 -0.289 1.00 42.81 311 THR A CA 1
ATOM 2170 C C . THR A 1 311 ? 42.159 37.413 0.084 1.00 38.95 311 THR A C 1
ATOM 2171 O O . THR A 1 311 ? 41.661 38.260 0.826 1.00 31.60 311 THR A O 1
ATOM 2175 N N . CYS A 1 312 ? 43.354 37.552 -0.494 1.00 33.22 312 CYS A N 1
ATOM 2176 C CA . CYS A 1 312 ? 44.166 38.731 -0.212 1.00 36.16 312 CYS A CA 1
ATOM 2177 C C . CYS A 1 312 ? 43.444 40.016 -0.613 1.00 33.30 312 CYS A C 1
ATOM 2178 O O . CYS A 1 312 ? 43.618 41.059 0.026 1.00 38.58 312 CYS A O 1
ATOM 2181 N N . SER A 1 313 ? 42.686 39.976 -1.707 1.00 32.32 313 SER A N 1
ATOM 2182 C CA . SER A 1 313 ? 41.913 41.135 -2.155 1.00 41.90 313 SER A CA 1
ATOM 2183 C C . SER A 1 313 ? 40.694 41.404 -1.273 1.00 34.77 313 SER A C 1
ATOM 2184 O O . SER A 1 313 ? 40.237 42.547 -1.199 1.00 33.52 313 SER A O 1
ATOM 2187 N N . HIS A 1 314 ? 40.132 40.363 -0.647 1.00 29.64 314 HIS A N 1
ATOM 2188 C CA . HIS A 1 314 ? 38.934 40.467 0.199 1.00 34.21 314 HIS A CA 1
ATOM 2189 C C . HIS A 1 314 ? 37.704 40.942 -0.572 1.00 44.30 314 HIS A C 1
ATOM 2190 O O . HIS A 1 314 ? 36.815 41.568 0.008 1.00 49.41 314 HIS A O 1
ATOM 2197 N N . LEU A 1 315 ? 37.623 40.651 -1.878 1.00 40.44 315 LEU A N 1
ATOM 2198 C CA . LEU A 1 315 ? 36.499 41.112 -2.685 1.00 40.07 315 LEU A CA 1
ATOM 2199 C C . LEU A 1 315 ? 35.269 40.203 -2.608 1.00 44.38 315 LEU A C 1
ATOM 2200 O O . LEU A 1 315 ? 34.181 40.641 -2.990 1.00 45.40 315 LEU A O 1
ATOM 2205 N N . GLU A 1 316 ? 35.397 38.973 -2.101 1.00 54.47 316 GLU A N 1
ATOM 2206 C CA . GLU A 1 316 ? 34.283 38.016 -2.061 1.00 47.32 316 GLU A CA 1
ATOM 2207 C C . GLU A 1 316 ? 33.460 38.238 -0.791 1.00 52.81 316 GLU A C 1
ATOM 2208 O O . GLU A 1 316 ? 33.527 37.470 0.171 1.00 54.85 316 GLU A O 1
ATOM 2214 N N . VAL A 1 317 ? 32.648 39.299 -0.799 1.00 52.11 317 VAL A N 1
ATOM 2215 C CA . VAL A 1 317 ? 31.841 39.669 0.360 1.00 56.83 317 VAL A CA 1
ATOM 2216 C C . VAL A 1 317 ? 30.366 39.840 0.032 1.00 56.28 317 VAL A C 1
ATOM 2217 O O . VAL A 1 317 ? 29.565 40.108 0.935 1.00 57.02 317 VAL A O 1
ATOM 2221 N N . SER A 1 318 ? 29.976 39.677 -1.226 1.00 39.87 318 SER A N 1
ATOM 2222 C CA . SER A 1 318 ? 28.596 39.828 -1.633 1.00 38.52 318 SER A CA 1
ATOM 2223 C C . SER A 1 318 ? 27.767 38.633 -1.164 1.00 43.06 318 SER A C 1
ATOM 2224 O O . SER A 1 318 ? 28.274 37.670 -0.577 1.00 39.88 318 SER A O 1
ATOM 2227 N N . SER A 1 319 ? 26.464 38.683 -1.472 1.00 40.48 319 SER A N 1
ATOM 2228 C CA . SER A 1 319 ? 25.534 37.626 -1.090 1.00 37.69 319 SER A CA 1
ATOM 2229 C C . SER A 1 319 ? 25.750 36.333 -1.852 1.00 40.75 319 SER A C 1
ATOM 2230 O O . SER A 1 319 ? 25.055 35.350 -1.571 1.00 44.09 319 SER A O 1
ATOM 2233 N N . LEU A 1 320 ? 26.680 36.310 -2.810 1.00 50.60 320 LEU A N 1
ATOM 2234 C CA . LEU A 1 320 ? 27.105 35.056 -3.420 1.00 48.15 320 LEU A CA 1
ATOM 2235 C C . LEU A 1 320 ? 27.589 34.050 -2.372 1.00 46.71 320 LEU A C 1
ATOM 2236 O O . LEU A 1 320 ? 27.584 32.844 -2.636 1.00 49.39 320 LEU A O 1
ATOM 2241 N N . CYS A 1 321 ? 27.995 34.519 -1.185 1.00 38.65 321 CYS A N 1
ATOM 2242 C CA . CYS A 1 321 ? 28.364 33.620 -0.089 1.00 42.81 321 CYS A CA 1
ATOM 2243 C C . CYS A 1 321 ? 27.208 32.740 0.407 1.00 52.63 321 CYS A C 1
ATOM 2244 O O . CYS A 1 321 ? 27.469 31.718 1.052 1.00 39.24 321 CYS A O 1
ATOM 2247 N N . GLU A 1 322 ? 25.946 33.106 0.123 1.00 44.59 322 GLU A N 1
ATOM 2248 C CA . GLU A 1 322 ? 24.778 32.306 0.479 1.00 41.06 322 GLU A CA 1
ATOM 2249 C C . GLU A 1 322 ? 24.362 31.303 -0.597 1.00 45.84 322 GLU A C 1
ATOM 2250 O O . GLU A 1 322 ? 23.378 30.584 -0.395 1.00 45.33 322 GLU A O 1
ATOM 2256 N N . GLU A 1 323 ? 25.069 31.226 -1.723 1.00 45.62 323 GLU A N 1
ATOM 2257 C CA . GLU A 1 323 ? 24.700 30.299 -2.785 1.00 45.80 323 GLU A CA 1
ATOM 2258 C C . GLU A 1 323 ? 25.184 28.889 -2.454 1.00 41.33 323 GLU A C 1
ATOM 2259 O O . GLU A 1 323 ? 25.806 28.644 -1.416 1.00 54.65 323 GLU A O 1
ATOM 2265 N N . HIS A 1 324 ? 24.909 27.954 -3.363 1.00 39.21 324 HIS A N 1
ATOM 2266 C CA . HIS A 1 324 ? 25.280 26.559 -3.170 1.00 46.38 324 HIS A CA 1
ATOM 2267 C C . HIS A 1 324 ? 26.793 26.387 -3.246 1.00 43.24 324 HIS A C 1
ATOM 2268 O O . HIS A 1 324 ? 27.512 27.255 -3.735 1.00 43.89 324 HIS A O 1
ATOM 2275 N N . ARG A 1 325 ? 27.266 25.254 -2.723 1.00 44.14 325 ARG A N 1
ATOM 2276 C CA . ARG A 1 325 ? 28.671 24.878 -2.705 1.00 46.62 325 ARG A CA 1
ATOM 2277 C C . ARG A 1 325 ? 29.092 24.353 -4.079 1.00 47.24 325 ARG A C 1
ATOM 2278 O O . ARG A 1 325 ? 28.258 23.927 -4.880 1.00 49.08 325 ARG A O 1
ATOM 2286 N N . MET A 1 326 ? 30.407 24.387 -4.345 1.00 46.44 326 MET A N 1
ATOM 2287 C CA . MET A 1 326 ? 30.973 24.055 -5.655 1.00 43.52 326 MET A CA 1
ATOM 2288 C C . MET A 1 326 ? 32.340 23.403 -5.508 1.00 48.30 326 MET A C 1
ATOM 2289 O O . MET A 1 326 ? 33.026 23.572 -4.500 1.00 52.23 326 MET A O 1
ATOM 2294 N N . ASP A 1 327 ? 32.760 22.712 -6.564 1.00 45.39 327 ASP A N 1
ATOM 2295 C CA . ASP A 1 327 ? 34.076 22.101 -6.584 1.00 43.78 327 ASP A CA 1
ATOM 2296 C C . ASP A 1 327 ? 35.155 23.157 -6.807 1.00 43.73 327 ASP A C 1
ATOM 2297 O O . ASP A 1 327 ? 34.886 24.274 -7.263 1.00 45.30 327 ASP A O 1
ATOM 2302 N N . GLY A 1 328 ? 36.390 22.790 -6.484 1.00 36.71 328 GLY A N 1
ATOM 2303 C CA . GLY A 1 328 ? 37.505 23.680 -6.752 1.00 55.51 328 GLY A CA 1
ATOM 2304 C C . GLY A 1 328 ? 38.699 23.397 -5.848 1.00 47.90 328 GLY A C 1
ATOM 2305 O O . GLY A 1 328 ? 38.829 22.311 -5.282 1.00 41.63 328 GLY A O 1
ATOM 2306 N N . CYS A 1 329 ? 39.565 24.410 -5.762 1.00 38.29 329 CYS A N 1
ATOM 2307 C CA . CYS A 1 329 ? 40.791 24.389 -4.978 1.00 40.28 329 CYS A CA 1
ATOM 2308 C C . CYS A 1 329 ? 40.646 25.344 -3.801 1.00 43.21 329 CYS A C 1
ATOM 2309 O O . CYS A 1 329 ? 40.341 26.527 -3.984 1.00 43.62 329 CYS A O 1
ATOM 2312 N N . PHE A 1 330 ? 40.881 24.834 -2.595 1.00 41.51 330 PHE A N 1
ATOM 2313 C CA . PHE A 1 330 ? 40.661 25.604 -1.384 1.00 34.89 330 PHE A CA 1
ATOM 2314 C C . PHE A 1 330 ? 41.905 25.570 -0.513 1.00 42.07 330 PHE A C 1
ATOM 2315 O O . PHE A 1 330 ? 42.657 24.592 -0.506 1.00 44.13 330 PHE A O 1
ATOM 2323 N N . CYS A 1 331 ? 42.120 26.668 0.195 1.00 40.83 331 CYS A N 1
ATOM 2324 C CA . CYS A 1 331 ? 43.266 26.888 1.062 1.00 43.81 331 CYS A CA 1
ATOM 2325 C C . CYS A 1 331 ? 43.050 26.219 2.419 1.00 47.18 331 CYS A C 1
ATOM 2326 O O . CYS A 1 331 ? 41.932 26.213 2.942 1.00 42.46 331 CYS A O 1
ATOM 2329 N N . PRO A 1 332 ? 44.105 25.664 3.014 1.00 55.45 332 PRO A N 1
ATOM 2330 C CA . PRO A 1 332 ? 43.981 25.107 4.366 1.00 46.17 332 PRO A CA 1
ATOM 2331 C C . PRO A 1 332 ? 43.612 26.170 5.392 1.00 48.96 332 PRO A C 1
ATOM 2332 O O . PRO A 1 332 ? 43.860 27.370 5.223 1.00 43.47 332 PRO A O 1
ATOM 2336 N N . GLU A 1 333 ? 43.006 25.703 6.480 1.00 58.46 333 GLU A N 1
ATOM 2337 C CA . GLU A 1 333 ? 42.592 26.604 7.545 1.00 57.71 333 GLU A CA 1
ATOM 2338 C C . GLU A 1 333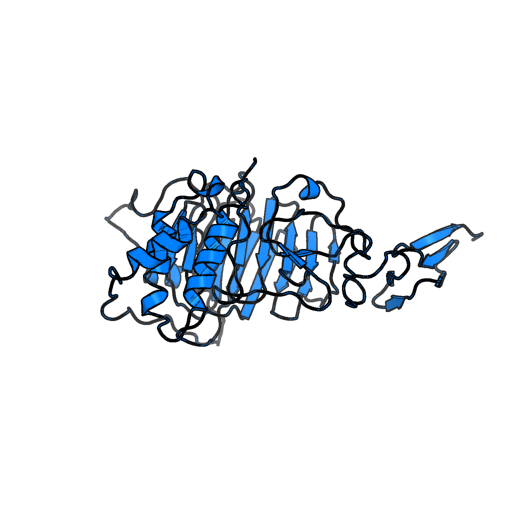 ? 43.788 27.409 8.043 1.00 48.06 333 GLU A C 1
ATOM 2339 O O . GLU A 1 333 ? 44.892 26.880 8.198 1.00 46.05 333 GLU A O 1
ATOM 2345 N N . GLY A 1 334 ? 43.578 28.716 8.232 1.00 49.20 334 GLY A N 1
ATOM 2346 C CA . GLY A 1 334 ? 44.639 29.621 8.624 1.00 39.80 334 GLY A CA 1
ATOM 2347 C C . GLY A 1 334 ? 45.318 30.372 7.489 1.00 53.54 334 GLY A C 1
ATOM 2348 O O . GLY A 1 334 ? 46.092 31.299 7.757 1.00 56.88 334 GLY A O 1
ATOM 2349 N N . THR A 1 335 ? 45.059 30.019 6.234 1.00 52.63 335 THR A N 1
ATOM 2350 C CA . THR A 1 335 ? 45.667 30.715 5.111 1.00 49.88 335 THR A CA 1
ATOM 2351 C C . THR A 1 335 ? 44.568 31.301 4.237 1.00 46.20 335 THR A C 1
ATOM 2352 O O . THR A 1 335 ? 43.419 30.860 4.292 1.00 39.53 335 THR A O 1
ATOM 2356 N N . VAL A 1 336 ? 44.920 32.327 3.449 1.00 39.10 336 VAL A N 1
ATOM 2357 C CA . VAL A 1 336 ? 44.007 32.900 2.466 1.00 34.33 336 VAL A CA 1
ATOM 2358 C C . VAL A 1 336 ? 44.596 32.758 1.070 1.00 34.13 336 VAL A C 1
ATOM 2359 O O . VAL A 1 336 ? 45.816 32.719 0.875 1.00 31.71 336 VAL A O 1
ATOM 2363 N N . TYR A 1 337 ? 43.705 32.672 0.090 1.00 43.78 337 TYR A N 1
ATOM 2364 C CA . TYR A 1 337 ? 44.131 32.584 -1.300 1.00 34.73 337 TYR A CA 1
ATOM 2365 C C . TYR A 1 337 ? 44.631 33.933 -1.778 1.00 34.37 337 TYR A C 1
ATOM 2366 O O . TYR A 1 337 ? 43.922 34.939 -1.644 1.00 31.02 337 TYR A O 1
ATOM 2375 N N . ASP A 1 338 ? 45.862 33.950 -2.319 1.00 25.38 338 ASP A N 1
ATOM 2376 C CA . ASP A 1 338 ? 46.511 35.171 -2.795 1.00 30.13 338 ASP A CA 1
ATOM 2377 C C . ASP A 1 338 ? 46.176 35.368 -4.268 1.00 39.34 338 ASP A C 1
ATOM 2378 O O . ASP A 1 338 ? 46.906 34.935 -5.165 1.00 28.87 338 ASP A O 1
ATOM 2383 N N . ASP A 1 339 ? 45.064 36.045 -4.505 1.00 38.76 339 ASP A N 1
ATOM 2384 C CA . ASP A 1 339 ? 44.619 36.455 -5.825 1.00 29.26 339 ASP A CA 1
ATOM 2385 C C . ASP A 1 339 ? 45.272 37.750 -6.299 1.00 29.51 339 ASP A C 1
ATOM 2386 O O . ASP A 1 339 ? 44.853 38.303 -7.314 1.00 43.21 339 ASP A O 1
ATOM 2391 N N . ILE A 1 340 ? 46.277 38.257 -5.599 1.00 32.60 340 ILE A N 1
ATOM 2392 C CA . ILE A 1 340 ? 46.954 39.493 -5.978 1.00 36.60 340 ILE A CA 1
ATOM 2393 C C . ILE A 1 340 ? 48.356 39.211 -6.511 1.00 34.40 340 ILE A C 1
ATOM 2394 O O . ILE A 1 340 ? 48.711 39.639 -7.607 1.00 36.85 340 ILE A O 1
ATOM 2399 N N . GLY A 1 341 ? 49.172 38.506 -5.739 1.00 39.65 341 GLY A N 1
ATOM 2400 C CA . GLY A 1 341 ? 50.531 38.211 -6.121 1.00 23.17 341 GLY A CA 1
ATOM 2401 C C . GLY A 1 341 ? 50.739 36.754 -6.436 1.00 31.44 341 GLY A C 1
ATOM 2402 O O . GLY A 1 341 ? 51.894 36.316 -6.500 1.00 39.13 341 GLY A O 1
ATOM 2403 N N . ASP A 1 342 ? 49.664 35.973 -6.592 1.00 30.22 342 ASP A N 1
ATOM 2404 C CA . ASP A 1 342 ? 49.719 34.626 -7.171 1.00 28.70 342 ASP A CA 1
ATOM 2405 C C . ASP A 1 342 ? 50.760 33.738 -6.477 1.00 31.26 342 ASP A C 1
ATOM 2406 O O . ASP A 1 342 ? 51.400 32.887 -7.087 1.00 38.67 342 ASP A O 1
ATOM 2411 N N . SER A 1 343 ? 50.945 33.919 -5.176 1.00 39.44 343 SER A N 1
ATOM 2412 C CA . SER A 1 343 ? 51.900 33.072 -4.474 1.00 47.27 343 SER A CA 1
ATOM 2413 C C . SER A 1 343 ? 51.222 31.963 -3.659 1.00 44.52 343 SER A C 1
ATOM 2414 O O . SER A 1 343 ? 51.802 31.493 -2.678 1.00 44.71 343 SER A O 1
ATOM 2417 N N . GLY A 1 344 ? 50.010 31.539 -4.047 1.00 40.04 344 GLY A N 1
ATOM 2418 C CA . GLY A 1 344 ? 49.330 30.405 -3.430 1.00 28.55 344 GLY A CA 1
ATOM 2419 C C . GLY A 1 344 ? 48.539 30.718 -2.169 1.00 36.38 344 GLY A C 1
ATOM 2420 O O . GLY A 1 344 ? 47.872 31.757 -2.105 1.00 41.88 344 GLY A O 1
ATOM 2421 N N . CYS A 1 345 ? 48.597 29.833 -1.164 1.00 32.02 345 CYS A N 1
ATOM 2422 C CA . CYS A 1 345 ? 47.868 29.997 0.102 1.00 44.53 345 CYS A CA 1
ATOM 2423 C C . CYS A 1 345 ? 48.808 30.544 1.178 1.00 36.77 345 CYS A C 1
ATOM 2424 O O . CYS A 1 345 ? 49.700 29.833 1.648 1.00 34.42 345 CYS A O 1
ATOM 2427 N N . VAL A 1 346 ? 48.593 31.788 1.582 1.00 31.04 346 VAL A N 1
ATOM 2428 C CA . VAL A 1 346 ? 49.497 32.485 2.495 1.00 28.81 346 VAL A CA 1
ATOM 2429 C C . VAL A 1 346 ? 48.712 32.891 3.736 1.00 40.56 346 VAL A C 1
ATOM 2430 O O . VAL A 1 346 ? 47.471 33.001 3.707 1.00 37.74 346 VAL A O 1
ATOM 2434 N N . PRO A 1 347 ? 49.404 33.144 4.851 1.00 40.82 347 PRO A N 1
ATOM 2435 C CA . PRO A 1 347 ? 48.744 33.816 5.979 1.00 40.62 347 PRO A CA 1
ATOM 2436 C C . PRO A 1 347 ? 48.371 35.237 5.590 1.00 39.64 347 PRO A C 1
ATOM 2437 O O . PRO A 1 347 ? 49.132 35.928 4.910 1.00 39.31 347 PRO A O 1
ATOM 2441 N N . VAL A 1 348 ? 47.201 35.680 6.059 1.00 40.53 348 VAL A N 1
ATOM 2442 C CA . VAL A 1 348 ? 46.646 36.956 5.618 1.00 34.29 348 VAL A CA 1
ATOM 2443 C C . VAL A 1 348 ? 47.609 38.104 5.884 1.00 39.14 348 VAL A C 1
ATOM 2444 O O . VAL A 1 348 ? 47.606 39.107 5.160 1.00 46.74 348 VAL A O 1
ATOM 2448 N N . SER A 1 349 ? 48.463 37.980 6.901 1.00 45.11 349 SER A N 1
ATOM 2449 C CA . SER A 1 349 ? 49.386 39.064 7.228 1.00 42.75 349 SER A CA 1
ATOM 2450 C C . SER A 1 349 ? 50.450 39.255 6.158 1.00 43.25 349 SER A C 1
ATOM 2451 O O . SER A 1 349 ? 51.039 40.337 6.070 1.00 43.04 349 SER A O 1
ATOM 2454 N N . GLN A 1 350 ? 50.692 38.230 5.341 1.00 37.26 350 GLN A N 1
ATOM 2455 C CA . GLN A 1 350 ? 51.645 38.259 4.245 1.00 36.72 350 GLN A CA 1
ATOM 2456 C C . GLN A 1 350 ? 50.995 38.573 2.879 1.00 42.80 350 GLN A C 1
ATOM 2457 O O . GLN A 1 350 ? 51.601 38.309 1.838 1.00 33.24 350 GLN A O 1
ATOM 2463 N N . CYS A 1 351 ? 49.790 39.146 2.864 1.00 45.47 351 CYS A N 1
ATOM 2464 C CA . CYS A 1 351 ? 49.099 39.452 1.610 1.00 45.17 351 CYS A CA 1
ATOM 2465 C C . CYS A 1 351 ? 49.710 40.655 0.895 1.00 43.70 351 CYS A C 1
ATOM 2466 O O . CYS A 1 351 ? 50.011 41.675 1.520 1.00 48.17 351 CYS A O 1
ATOM 2469 N N . HIS A 1 352 ? 49.842 40.556 -0.435 1.00 44.86 352 HIS A N 1
ATOM 2470 C CA . HIS A 1 352 ? 50.189 41.730 -1.227 1.00 35.24 352 HIS A CA 1
ATOM 2471 C C . HIS A 1 352 ? 48.987 42.667 -1.329 1.00 37.37 352 HIS A C 1
ATOM 2472 O O . HIS A 1 352 ? 47.824 42.258 -1.215 1.00 31.31 352 HIS A O 1
ATOM 2479 N N . CYS A 1 353 ? 49.277 43.938 -1.576 1.00 39.10 353 CYS A N 1
ATOM 2480 C CA . CYS A 1 353 ? 48.275 44.922 -1.962 1.00 34.80 353 CYS A CA 1
ATOM 2481 C C . CYS A 1 353 ? 48.521 45.354 -3.404 1.00 44.99 353 CYS A C 1
ATOM 2482 O O . CYS A 1 353 ? 49.564 45.064 -3.997 1.00 43.72 353 CYS A O 1
ATOM 2485 N N . ARG A 1 354 ? 47.543 46.041 -3.987 1.00 41.92 354 ARG A N 1
ATOM 2486 C CA . ARG A 1 354 ? 47.685 46.460 -5.376 1.00 39.48 354 ARG A CA 1
ATOM 2487 C C . ARG A 1 354 ? 47.005 47.805 -5.580 1.00 40.45 354 ARG A C 1
ATOM 2488 O O . ARG A 1 354 ? 45.954 48.081 -4.996 1.00 44.31 354 ARG A O 1
ATOM 2496 N N . LEU A 1 355 ? 47.635 48.650 -6.385 1.00 50.79 355 LEU A N 1
ATOM 2497 C CA . LEU A 1 355 ? 47.108 49.977 -6.660 1.00 48.02 355 LEU A CA 1
ATOM 2498 C C . LEU A 1 355 ? 47.763 50.482 -7.934 1.00 49.73 355 LEU A C 1
ATOM 2499 O O . LEU A 1 355 ? 48.996 50.471 -8.043 1.00 49.23 355 LEU A O 1
ATOM 2504 N N . HIS A 1 356 ? 46.932 50.895 -8.892 1.00 47.75 356 HIS A N 1
ATOM 2505 C CA . HIS A 1 356 ? 47.388 51.445 -10.168 1.00 51.68 356 HIS A CA 1
ATOM 2506 C C . HIS A 1 356 ? 48.325 50.481 -10.878 1.00 45.91 356 HIS A C 1
ATOM 2507 O O . HIS A 1 356 ? 49.383 50.873 -11.363 1.00 50.02 356 HIS A O 1
ATOM 2514 N N . GLY A 1 357 ? 47.964 49.204 -10.904 1.00 42.97 357 GLY A N 1
ATOM 2515 C CA . GLY A 1 357 ? 48.780 48.226 -11.591 1.00 43.63 357 GLY A CA 1
ATOM 2516 C C . GLY A 1 357 ? 50.023 47.753 -10.859 1.00 46.66 357 GLY A C 1
ATOM 2517 O O . GLY A 1 357 ? 50.730 46.883 -11.387 1.00 45.13 357 GLY A O 1
ATOM 2518 N N . HIS A 1 358 ? 50.299 48.261 -9.658 1.00 40.96 358 HIS A N 1
ATOM 2519 C CA . HIS A 1 358 ? 51.535 47.979 -8.944 1.00 40.55 358 HIS A CA 1
ATOM 2520 C C . HIS A 1 358 ? 51.281 47.105 -7.723 1.00 46.98 358 HIS A C 1
ATOM 2521 O O . HIS A 1 358 ? 50.284 47.288 -7.015 1.00 38.41 358 HIS A O 1
ATOM 2528 N N . LEU A 1 359 ? 52.180 46.141 -7.498 1.00 41.61 359 LEU A N 1
ATOM 2529 C CA . LEU A 1 359 ? 52.129 45.274 -6.328 1.00 39.97 359 LEU A CA 1
ATOM 2530 C C . LEU A 1 359 ? 52.879 45.892 -5.162 1.00 40.75 359 LEU A C 1
ATOM 2531 O O . LEU A 1 359 ? 53.862 46.607 -5.338 1.00 50.76 359 LEU A O 1
ATOM 2536 N N . TYR A 1 360 ? 52.410 45.589 -3.962 1.00 42.86 360 TYR A N 1
ATOM 2537 C CA . TYR A 1 360 ? 53.005 46.095 -2.741 1.00 46.41 360 TYR A CA 1
ATOM 2538 C C . TYR A 1 360 ? 53.032 44.974 -1.718 1.00 50.18 360 TYR A C 1
ATOM 2539 O O . TYR A 1 360 ? 52.136 44.125 -1.677 1.00 47.97 360 TYR A O 1
ATOM 2548 N N . THR A 1 361 ? 54.086 44.971 -0.916 1.00 52.00 361 THR A N 1
ATOM 2549 C CA . THR A 1 361 ? 54.335 44.035 0.165 1.00 46.90 361 THR A CA 1
ATOM 2550 C C . THR A 1 361 ? 53.763 44.590 1.463 1.00 49.45 361 THR A C 1
ATOM 2551 O O . THR A 1 361 ? 53.571 45.805 1.597 1.00 46.56 361 THR A O 1
ATOM 2555 N N . PRO A 1 362 ? 53.448 43.731 2.434 1.00 47.46 362 PRO A N 1
ATOM 2556 C CA . PRO A 1 362 ? 52.948 44.241 3.729 1.00 47.87 362 PRO A CA 1
ATOM 2557 C C . PRO A 1 362 ? 53.974 45.157 4.385 1.00 49.80 362 PRO A C 1
ATOM 2558 O O . PRO A 1 362 ? 55.140 44.792 4.560 1.00 53.41 362 PRO A O 1
ATOM 2562 N N . GLY A 1 363 ? 53.545 46.377 4.702 1.00 46.23 363 GLY A N 1
ATOM 2563 C CA . GLY A 1 363 ? 54.454 47.359 5.259 1.00 50.22 363 GLY A CA 1
ATOM 2564 C C . GLY A 1 363 ? 54.659 48.605 4.416 1.00 63.95 363 GLY A C 1
ATOM 2565 O O . GLY A 1 363 ? 54.665 49.722 4.950 1.00 58.80 363 GLY A O 1
ATOM 2566 N N . GLN A 1 364 ? 54.840 48.429 3.101 1.00 69.70 364 GLN A N 1
ATOM 2567 C CA . GLN A 1 364 ? 55.042 49.560 2.198 1.00 60.07 364 GLN A CA 1
ATOM 2568 C C . GLN A 1 364 ? 53.905 50.571 2.332 1.00 69.25 364 GLN A C 1
ATOM 2569 O O . GLN A 1 364 ? 52.741 50.203 2.516 1.00 67.49 364 GLN A O 1
ATOM 2575 N N . GLU A 1 365 ? 54.254 51.856 2.269 1.00 67.67 365 GLU A N 1
ATOM 2576 C CA . GLU A 1 365 ? 53.297 52.936 2.468 1.00 72.78 365 GLU A CA 1
ATOM 2577 C C . GLU A 1 365 ? 53.245 53.804 1.220 1.00 78.35 365 GLU A C 1
ATOM 2578 O O . GLU A 1 365 ? 54.225 53.901 0.477 1.00 81.07 365 GLU A O 1
ATOM 2580 N N . ILE A 1 366 ? 52.090 54.435 0.994 1.00 81.50 366 ILE A N 1
ATOM 2581 C CA . ILE A 1 366 ? 51.843 55.222 -0.212 1.00 84.28 366 ILE A CA 1
ATOM 2582 C C . ILE A 1 366 ? 51.097 56.496 0.172 1.00 88.56 366 ILE A C 1
ATOM 2583 O O . ILE A 1 366 ? 50.325 56.520 1.135 1.00 90.83 366 ILE A O 1
ATOM 2588 N N . THR A 1 367 ? 51.344 57.567 -0.583 1.00 97.25 367 THR A N 1
ATOM 2589 C CA . THR A 1 367 ? 50.714 58.864 -0.355 1.00 101.64 367 THR A CA 1
ATOM 2590 C C . THR A 1 367 ? 49.818 59.227 -1.532 1.00 104.08 367 THR A C 1
ATOM 2591 O O . THR A 1 367 ? 50.246 59.158 -2.690 1.00 108.53 367 THR A O 1
ATOM 2595 N N . ASN A 1 368 ? 48.574 59.603 -1.234 1.00 109.75 368 ASN A N 1
ATOM 2596 C CA . ASN A 1 368 ? 47.753 60.330 -2.193 1.00 118.82 368 ASN A CA 1
ATOM 2597 C C . ASN A 1 368 ? 47.763 61.809 -1.816 1.00 126.06 368 ASN A C 1
ATOM 2598 O O . ASN A 1 368 ? 48.739 62.525 -2.077 1.00 126.53 368 ASN A O 1
ATOM 2603 N N . ASP A 1 369 ? 46.682 62.256 -1.168 1.00 128.12 369 ASP A N 1
ATOM 2604 C CA . ASP A 1 369 ? 46.465 63.653 -0.804 1.00 130.54 369 ASP A CA 1
ATOM 2605 C C . ASP A 1 369 ? 46.702 63.894 0.687 1.00 130.49 369 ASP A C 1
ATOM 2606 O O . ASP A 1 369 ? 47.841 63.861 1.156 1.00 126.42 369 ASP A O 1
ATOM 2611 N N . CYS A 1 370 ? 45.634 64.156 1.433 1.00 130.58 370 CYS A N 1
ATOM 2612 C CA . CYS A 1 370 ? 45.669 64.255 2.880 1.00 126.92 370 CYS A CA 1
ATOM 2613 C C . CYS A 1 370 ? 45.454 62.920 3.590 1.00 118.01 370 CYS A C 1
ATOM 2614 O O . CYS A 1 370 ? 44.995 62.898 4.729 1.00 114.28 370 CYS A O 1
ATOM 2617 N N . GLU A 1 371 ? 45.957 61.830 3.006 1.00 112.40 371 GLU A N 1
ATOM 2618 C CA . GLU A 1 371 ? 46.034 60.553 3.696 1.00 105.30 371 GLU A CA 1
ATOM 2619 C C . GLU A 1 371 ? 47.246 59.767 3.198 1.00 103.92 371 GLU A C 1
ATOM 2620 O O . GLU A 1 371 ? 47.519 59.716 1.993 1.00 99.37 371 GLU A O 1
ATOM 2626 N N . GLN A 1 372 ? 47.982 59.163 4.130 1.00 99.78 372 GLN A N 1
ATOM 2627 C CA . GLN A 1 372 ? 49.035 58.223 3.771 1.00 101.23 372 GLN A CA 1
ATOM 2628 C C . GLN A 1 372 ? 48.621 56.835 4.233 1.00 99.60 372 GLN A C 1
ATOM 2629 O O . GLN A 1 372 ? 48.215 56.645 5.389 1.00 93.51 372 GLN A O 1
ATOM 2635 N N . CYS A 1 373 ? 48.733 55.877 3.317 1.00 89.96 373 CYS A N 1
ATOM 2636 C CA . CYS A 1 373 ? 48.144 54.557 3.453 1.00 79.71 373 CYS A CA 1
ATOM 2637 C C . CYS A 1 373 ? 49.231 53.499 3.543 1.00 74.20 373 CYS A C 1
ATOM 2638 O O . CYS A 1 373 ? 50.259 53.581 2.862 1.00 76.67 373 CYS A O 1
ATOM 2641 N N . VAL A 1 374 ? 49.003 52.514 4.404 1.00 66.04 374 VAL A N 1
ATOM 2642 C CA . VAL A 1 374 ? 49.937 51.418 4.604 1.00 68.28 374 VAL A CA 1
ATOM 2643 C C . VAL A 1 374 ? 49.237 50.119 4.239 1.00 58.72 374 VAL A C 1
ATOM 2644 O O . VAL A 1 374 ? 48.069 49.915 4.584 1.00 65.65 374 VAL A O 1
ATOM 2648 N N . CYS A 1 375 ? 49.952 49.252 3.535 1.00 60.85 375 CYS A N 1
ATOM 2649 C CA . CYS A 1 375 ? 49.451 47.938 3.156 1.00 54.22 375 CYS A CA 1
ATOM 2650 C C . CYS A 1 375 ? 49.536 47.002 4.364 1.00 48.27 375 CYS A C 1
ATOM 2651 O O . CYS A 1 375 ? 50.624 46.586 4.770 1.00 44.67 375 CYS A O 1
ATOM 2654 N N . ASN A 1 376 ? 48.381 46.655 4.925 1.00 53.51 376 ASN A N 1
ATOM 2655 C CA . ASN A 1 376 ? 48.288 45.806 6.105 1.00 48.83 376 ASN A CA 1
ATOM 2656 C C . ASN A 1 376 ? 47.251 44.719 5.860 1.00 42.76 376 ASN A C 1
ATOM 2657 O O . ASN A 1 376 ? 46.076 45.024 5.635 1.00 43.55 376 ASN A O 1
ATOM 2662 N N . ALA A 1 377 ? 47.684 43.461 5.900 1.00 36.99 377 ALA A N 1
ATOM 2663 C CA . ALA A 1 377 ? 46.783 42.314 5.821 1.00 43.29 377 ALA A CA 1
ATOM 2664 C C . ALA A 1 377 ? 45.943 42.328 4.543 1.00 47.39 377 ALA A C 1
ATOM 2665 O O . ALA A 1 377 ? 44.771 41.923 4.540 1.00 43.55 377 ALA A O 1
ATOM 2667 N N . GLY A 1 378 ? 46.534 42.811 3.457 1.00 43.87 378 GLY A N 1
ATOM 2668 C CA . GLY A 1 378 ? 45.872 42.891 2.178 1.00 39.45 378 GLY A CA 1
ATOM 2669 C C . GLY A 1 378 ? 44.960 44.081 1.975 1.00 43.66 378 GLY A C 1
ATOM 2670 O O . GLY A 1 378 ? 44.345 44.180 0.910 1.00 41.07 378 GLY A O 1
ATOM 2671 N N . ARG A 1 379 ? 44.823 44.969 2.958 1.00 47.21 379 ARG A N 1
ATOM 2672 C CA A ARG A 1 379 ? 43.986 46.153 2.838 0.58 46.72 379 ARG A CA 1
ATOM 2673 C CA B ARG A 1 379 ? 43.986 46.152 2.836 0.42 46.75 379 ARG A CA 1
ATOM 2674 C C . ARG A 1 379 ? 44.851 47.402 2.921 1.00 50.77 379 ARG A C 1
ATOM 2675 O O . ARG A 1 379 ? 45.971 47.377 3.441 1.00 48.66 379 ARG A O 1
ATOM 2690 N N . TRP A 1 380 ? 44.318 48.505 2.403 1.00 55.46 380 TRP A N 1
ATOM 2691 C CA . TRP A 1 380 ? 44.972 49.810 2.491 1.00 61.33 380 TRP A CA 1
ATOM 2692 C C . TRP A 1 380 ? 44.377 50.565 3.681 1.00 67.79 380 TRP A C 1
ATOM 2693 O O . TRP A 1 380 ? 43.284 51.129 3.581 1.00 73.95 380 TRP A O 1
ATOM 2704 N N . VAL A 1 381 ? 45.090 50.586 4.802 1.00 65.76 381 VAL A N 1
ATOM 2705 C CA . VAL A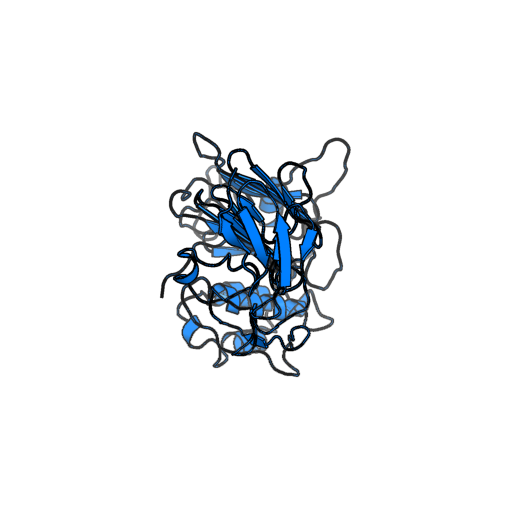 1 381 ? 44.636 51.296 5.996 1.00 69.71 381 VAL A CA 1
ATOM 2706 C C . VAL A 1 381 ? 45.268 52.689 6.008 1.00 73.78 381 VAL A C 1
ATOM 2707 O O . VAL A 1 381 ? 46.491 52.837 5.877 1.00 71.90 381 VAL A O 1
ATOM 2711 N N . CYS A 1 382 ? 44.424 53.717 6.115 1.00 67.53 382 CYS A N 1
ATOM 2712 C CA . CYS A 1 382 ? 44.819 55.097 5.853 1.00 81.96 382 CYS A CA 1
ATOM 2713 C C . CYS A 1 382 ? 44.488 55.991 7.043 1.00 91.57 382 CYS A C 1
ATOM 2714 O O . CYS A 1 382 ? 43.333 56.044 7.482 1.00 95.52 382 CYS A O 1
ATOM 2717 N N . LYS A 1 383 ? 45.489 56.718 7.539 1.00 88.27 383 LYS A N 1
ATOM 2718 C CA . LYS A 1 383 ? 45.280 57.787 8.507 1.00 92.01 383 LYS A CA 1
ATOM 2719 C C . LYS A 1 383 ? 45.278 59.123 7.776 1.00 98.74 383 LYS A C 1
ATOM 2720 O O . LYS A 1 383 ? 46.105 59.348 6.886 1.00 103.34 383 LYS A O 1
ATOM 2722 N N . ASP A 1 384 ? 44.356 60.004 8.158 1.00 102.28 384 ASP A N 1
ATOM 2723 C CA . ASP A 1 384 ? 44.198 61.285 7.483 1.00 104.27 384 ASP A CA 1
ATOM 2724 C C . ASP A 1 384 ? 45.313 62.254 7.880 1.00 112.66 384 ASP A C 1
ATOM 2725 O O . ASP A 1 384 ? 45.921 62.138 8.949 1.00 103.33 384 ASP A O 1
ATOM 2730 N N . LEU A 1 385 ? 45.590 63.203 6.992 1.00 116.40 385 LEU A N 1
ATOM 2731 C CA . LEU A 1 385 ? 46.642 64.198 7.148 1.00 114.50 385 LEU A CA 1
ATOM 2732 C C . LEU A 1 385 ? 46.111 65.576 6.799 1.00 118.87 385 LEU A C 1
ATOM 2733 O O . LEU A 1 385 ? 45.015 65.717 6.245 1.00 119.95 385 LEU A O 1
ATOM 2738 N N . PRO A 1 386 ? 46.848 66.627 7.132 1.00 117.87 386 PRO A N 1
ATOM 2739 C CA . PRO A 1 386 ? 46.401 67.962 6.742 1.00 122.15 386 PRO A CA 1
ATOM 2740 C C . PRO A 1 386 ? 46.706 68.237 5.281 1.00 121.85 386 PRO A C 1
ATOM 2741 O O . PRO A 1 386 ? 47.763 67.881 4.752 1.00 120.32 386 PRO A O 1
ATOM 2745 N N . CYS A 1 387 ? 45.717 68.830 4.630 1.00 120.92 387 CYS A N 1
ATOM 2746 C CA . CYS A 1 387 ? 45.778 69.310 3.258 1.00 121.69 387 CYS A CA 1
ATOM 2747 C C . CYS A 1 387 ? 45.764 70.783 3.096 1.00 111.31 387 CYS A C 1
ATOM 2748 O O . CYS A 1 387 ? 44.873 71.312 2.438 1.00 101.68 387 CYS A O 1
#